Protein AF-A0A534Y1T4-F1 (afdb_monomer)

Nearest PDB structures (foldseek):
  6iml-assembly1_A  TM=3.539E-01  e=4.086E+00  African swine fever virus
  3rwx-assembly1_A  TM=1.696E-01  e=8.234E-01  Bacteroides fragilis NCTC 9343
  2k0l-assembly1_A  TM=2.032E-01  e=2.356E+00  Klebsiella pneumoniae

Secondary structure (DSSP, 8-state):
--GGGSTTSTTS----GGGTSPPTT-EEEEEEEEEEEE---TTTB-EEEPTTS-EEESS-SEEEEEEEEEEEEE-TTSSEEEEEE-TTS-S-EEEEPPTTSEEEEEPPPEEESS-TTSS-EEEEEEEEEEEEESSS-----TTSPPPPEEEEEEEEEEEEEETTS---TTSSB-SSEEEEEEEEEE-

Foldseek 3Di:
DPPVVVVVPVPPDDQPCLFVDDPPQKAWLDKKWKWKAWDDDPPFFKWFQDPVRDIDGPADRGPDIWIKTWIWHADPVRAIKIWIGTRPQDHTWIFGQDQQQKTKTKHDWDFDAQDSFRATKIKIKIKIWGFDAPPDTWGQDPVNHGHNTFKIWIKMKIFIAGPVRDQDPPTSIGPGGIIMITIIIGD

Structure (mmCIF, N/CA/C/O backbone):
data_AF-A0A534Y1T4-F1
#
_entry.id   AF-A0A534Y1T4-F1
#
loop_
_atom_site.group_PDB
_atom_site.id
_atom_site.type_symbol
_atom_site.label_atom_id
_atom_site.label_alt_id
_atom_site.label_comp_id
_atom_site.label_asym_id
_atom_site.label_entity_id
_atom_site.label_seq_id
_atom_site.pdbx_PDB_ins_code
_atom_site.Cartn_x
_atom_site.Cartn_y
_atom_site.Cartn_z
_atom_site.occupancy
_atom_site.B_iso_or_equiv
_atom_site.auth_seq_id
_atom_site.auth_comp_id
_atom_site.auth_asym_id
_atom_site.auth_atom_id
_atom_site.pdbx_PDB_model_num
ATOM 1 N N . MET A 1 1 ? 35.464 34.151 21.382 1.00 45.59 1 MET A N 1
ATOM 2 C CA . MET A 1 1 ? 34.118 33.917 20.817 1.00 45.59 1 MET A CA 1
ATOM 3 C C . MET A 1 1 ? 34.102 32.603 20.027 1.00 45.59 1 MET A C 1
ATOM 5 O O . MET A 1 1 ? 34.402 32.653 18.844 1.00 45.59 1 MET A O 1
ATOM 9 N N . PRO A 1 2 ? 33.818 31.436 20.643 1.00 48.19 2 PRO A N 1
ATOM 10 C CA . PRO A 1 2 ? 33.578 30.211 19.865 1.00 48.19 2 PRO A CA 1
ATOM 11 C C . PRO A 1 2 ? 32.257 29.486 20.199 1.00 48.19 2 PRO A C 1
ATOM 13 O O . PRO A 1 2 ? 32.020 28.398 19.698 1.00 48.19 2 PRO A O 1
ATOM 16 N N . ILE A 1 3 ? 31.383 30.061 21.033 1.00 54.31 3 ILE A N 1
ATOM 17 C CA . ILE A 1 3 ? 30.180 29.361 21.534 1.00 54.31 3 ILE A CA 1
ATOM 18 C C . ILE A 1 3 ? 29.023 29.370 20.515 1.00 54.31 3 ILE A C 1
ATOM 20 O O . ILE A 1 3 ? 28.168 28.493 20.546 1.00 54.31 3 ILE A O 1
ATOM 24 N N . LEU A 1 4 ? 29.020 30.301 19.554 1.00 49.84 4 LEU A N 1
ATOM 25 C CA . LEU A 1 4 ? 27.919 30.439 18.590 1.00 49.84 4 LEU A CA 1
ATOM 26 C C . LEU A 1 4 ? 27.944 29.391 17.458 1.00 49.84 4 LEU A C 1
ATOM 28 O O . LEU A 1 4 ? 26.943 29.217 16.774 1.00 49.84 4 LEU A O 1
ATOM 32 N N . LEU A 1 5 ? 29.059 28.673 17.266 1.00 49.78 5 LEU A N 1
ATOM 33 C CA . LEU A 1 5 ? 29.213 27.707 16.168 1.00 49.78 5 LEU A CA 1
ATOM 34 C C . LEU A 1 5 ? 28.734 26.285 16.518 1.00 49.78 5 LEU A C 1
ATOM 36 O O . LEU A 1 5 ? 28.537 25.480 15.614 1.00 49.78 5 LEU A O 1
ATOM 40 N N . LEU A 1 6 ? 28.520 25.970 17.803 1.00 49.94 6 LEU A N 1
ATOM 41 C CA . LEU A 1 6 ? 28.051 24.641 18.229 1.00 49.94 6 LEU A CA 1
ATOM 42 C C . LEU A 1 6 ? 26.521 24.479 18.209 1.00 49.94 6 LEU A C 1
ATOM 44 O O . LEU A 1 6 ? 26.046 23.349 18.217 1.00 49.94 6 LEU A O 1
ATOM 48 N N . LEU A 1 7 ? 25.744 25.567 18.139 1.00 49.34 7 LEU A N 1
ATOM 49 C CA . LEU A 1 7 ? 24.274 25.485 18.092 1.00 49.34 7 LEU A CA 1
ATOM 50 C C . LEU A 1 7 ? 23.695 25.271 16.683 1.00 49.34 7 LEU A C 1
ATOM 52 O O . LEU A 1 7 ? 22.507 25.000 16.558 1.00 49.34 7 LEU A O 1
ATOM 56 N N . LEU A 1 8 ? 24.512 25.348 15.627 1.00 50.28 8 LEU A N 1
ATOM 57 C CA . LEU A 1 8 ? 24.063 25.150 14.239 1.00 50.28 8 LEU A CA 1
ATOM 58 C C . LEU A 1 8 ? 24.175 23.694 13.753 1.00 50.28 8 LEU A C 1
ATOM 60 O O . LEU A 1 8 ? 23.713 23.384 12.661 1.00 50.28 8 LEU A O 1
ATOM 64 N N . LEU A 1 9 ? 24.753 22.792 14.555 1.00 47.31 9 LEU A N 1
ATOM 65 C CA . LEU A 1 9 ? 24.988 21.389 14.178 1.00 47.31 9 LEU A CA 1
ATOM 66 C C . LEU A 1 9 ? 23.965 20.394 14.761 1.00 47.31 9 LEU A C 1
ATOM 68 O O . LEU A 1 9 ? 24.067 19.204 14.483 1.00 47.31 9 LEU A O 1
ATOM 72 N N . LEU A 1 10 ? 22.958 20.851 15.519 1.00 45.84 10 LEU A N 1
ATOM 73 C CA . LEU A 1 10 ? 21.881 19.988 16.044 1.00 45.84 10 LEU A CA 1
ATOM 74 C C . LEU A 1 10 ? 20.637 19.893 15.137 1.00 45.84 10 LEU A C 1
ATOM 76 O O . LEU A 1 10 ? 19.650 19.280 15.521 1.00 45.84 10 LEU A O 1
ATOM 80 N N . LEU A 1 11 ? 20.683 20.453 13.925 1.00 45.38 11 LEU A N 1
ATOM 81 C CA . LEU A 1 11 ? 19.647 20.268 12.894 1.00 45.38 11 LEU A CA 1
ATOM 82 C C . LEU A 1 11 ? 19.974 19.120 11.923 1.00 45.38 11 LEU A C 1
ATOM 84 O O . LEU A 1 11 ? 19.339 18.992 10.878 1.00 45.38 11 LEU A O 1
ATOM 88 N N . ALA A 1 12 ? 20.958 18.277 12.253 1.00 44.00 12 ALA A N 1
ATOM 89 C CA . ALA A 1 12 ? 21.173 17.023 11.548 1.00 44.00 12 ALA A CA 1
ATOM 90 C C . ALA A 1 12 ? 19.982 16.094 11.829 1.00 44.00 12 ALA A C 1
ATOM 92 O O . ALA A 1 12 ? 19.930 15.454 12.874 1.00 44.00 12 ALA A O 1
ATOM 93 N N . ALA A 1 13 ? 19.016 16.127 10.907 1.00 38.66 13 ALA A N 1
ATOM 94 C CA . ALA A 1 13 ? 17.956 15.159 10.653 1.00 38.66 13 ALA A CA 1
ATOM 95 C C . ALA A 1 13 ? 17.845 14.047 11.708 1.00 38.66 13 ALA A C 1
ATOM 97 O O . ALA A 1 13 ? 18.510 13.013 11.604 1.00 38.66 13 ALA A O 1
ATOM 98 N N . CYS A 1 14 ? 16.956 14.232 12.692 1.00 47.53 14 CYS A N 1
ATOM 99 C CA . CYS A 1 14 ? 16.345 13.059 13.306 1.00 47.53 14 CYS A CA 1
ATOM 100 C C . CYS A 1 14 ? 15.753 12.235 12.153 1.00 47.53 14 CYS A C 1
ATOM 102 O O . CYS A 1 14 ? 15.031 12.818 11.337 1.00 47.53 14 CYS A O 1
ATOM 104 N N . PRO A 1 15 ? 16.074 10.933 12.031 1.00 44.78 15 PRO A N 1
ATOM 105 C CA . PRO A 1 15 ? 15.372 10.080 11.086 1.00 44.78 15 PRO A CA 1
ATOM 106 C C . PRO A 1 15 ? 13.879 10.254 11.353 1.00 44.78 15 PRO A C 1
ATOM 108 O O . PRO A 1 15 ? 13.465 10.184 12.508 1.00 44.78 15 PRO A O 1
ATOM 111 N N . ASP A 1 16 ? 13.127 10.582 10.304 1.00 47.47 16 ASP A N 1
ATOM 112 C CA . ASP A 1 16 ? 11.711 10.944 10.339 1.00 47.47 16 ASP A CA 1
ATOM 113 C C . ASP A 1 16 ? 10.917 10.060 11.324 1.00 47.47 16 ASP A C 1
ATOM 115 O O . ASP A 1 16 ? 10.519 8.937 11.013 1.00 47.47 16 ASP A O 1
ATOM 119 N N . GLU A 1 17 ? 10.675 10.562 12.541 1.00 49.31 17 GLU A N 1
ATOM 120 C CA . GLU A 1 17 ? 9.757 9.934 13.504 1.00 49.31 17 GLU A CA 1
ATOM 121 C C . GLU A 1 17 ? 8.294 10.127 13.076 1.00 49.31 17 GLU A C 1
ATOM 123 O O . GLU A 1 17 ? 7.387 9.552 13.678 1.00 49.31 17 GLU A O 1
ATOM 128 N N . SER A 1 18 ? 8.061 10.898 12.006 1.00 52.16 18 SER A N 1
ATOM 129 C CA . SER A 1 18 ? 6.750 11.189 11.422 1.00 52.16 18 SER A CA 1
ATOM 130 C C . SER A 1 18 ? 5.961 9.933 11.041 1.00 52.16 18 SER A C 1
ATOM 132 O O . SER A 1 18 ? 4.736 9.981 11.011 1.00 52.16 18 SER A O 1
ATOM 134 N N . GLY A 1 19 ? 6.632 8.795 10.826 1.00 55.00 19 GLY A N 1
ATOM 135 C CA . GLY A 1 19 ? 5.990 7.502 10.579 1.00 55.00 19 GLY A CA 1
ATOM 136 C C . GLY A 1 19 ? 5.608 6.697 11.828 1.00 55.00 19 GLY A C 1
ATOM 137 O O . GLY A 1 19 ? 4.946 5.678 11.680 1.00 55.00 19 GLY A O 1
ATOM 138 N N . ARG A 1 20 ? 6.025 7.104 13.037 1.00 61.97 20 ARG A N 1
ATOM 139 C CA . ARG A 1 20 ? 5.818 6.338 14.286 1.00 61.97 20 ARG A CA 1
ATOM 140 C C . ARG A 1 20 ? 4.696 6.864 15.172 1.00 61.97 20 ARG A C 1
ATOM 142 O O . ARG A 1 20 ? 4.239 6.158 16.063 1.00 61.97 20 ARG A O 1
ATOM 149 N N . GLN A 1 21 ? 4.252 8.098 14.965 1.00 78.69 21 GLN A N 1
ATOM 150 C CA . GLN A 1 21 ? 3.241 8.720 15.815 1.00 78.69 21 GLN A CA 1
ATOM 151 C C . GLN A 1 21 ? 1.979 9.029 15.027 1.00 78.69 21 GLN A C 1
ATOM 153 O O . GLN A 1 21 ? 2.023 9.602 13.941 1.00 78.69 21 GLN A O 1
ATOM 158 N N . CYS A 1 22 ? 0.840 8.664 15.611 1.00 87.56 22 CYS A N 1
ATOM 159 C CA . CYS A 1 22 ? -0.452 8.956 15.024 1.00 87.56 22 CYS A CA 1
ATOM 160 C C . CYS A 1 22 ? -0.697 10.469 14.918 1.00 87.56 22 CYS A C 1
ATOM 162 O O . CYS A 1 22 ? -0.401 11.199 15.871 1.00 87.56 22 CYS A O 1
ATOM 164 N N . PRO A 1 23 ? -1.263 10.957 13.796 1.00 87.50 23 PRO A N 1
ATOM 165 C CA . PRO A 1 23 ? -1.612 12.363 13.644 1.00 87.50 23 PRO A CA 1
ATOM 166 C C . PRO A 1 23 ? -2.565 12.854 14.746 1.00 87.50 23 PRO A C 1
ATOM 168 O O . PRO A 1 23 ? -3.314 12.056 15.323 1.00 87.50 23 PRO A O 1
ATOM 171 N N . PRO A 1 24 ? -2.606 14.170 15.026 1.00 86.31 24 PRO A N 1
ATOM 172 C CA . PRO A 1 24 ? -3.532 14.729 16.006 1.00 86.31 24 PRO A CA 1
ATOM 173 C C . PRO A 1 24 ? -4.983 14.306 15.744 1.00 86.31 24 PRO A C 1
ATOM 175 O O . PRO A 1 24 ? -5.423 14.249 14.597 1.00 86.31 24 PRO A O 1
ATOM 178 N N . ASN A 1 25 ? -5.740 14.067 16.819 1.00 84.62 25 ASN A N 1
ATOM 179 C CA . ASN A 1 25 ? -7.139 13.609 16.784 1.00 84.62 25 ASN A CA 1
ATOM 180 C C . ASN A 1 25 ? -7.350 12.207 16.184 1.00 84.62 25 ASN A C 1
ATOM 182 O O . ASN A 1 25 ? -8.465 11.865 15.792 1.00 84.62 25 ASN A O 1
ATOM 186 N N . THR A 1 26 ? -6.300 11.387 16.135 1.00 89.12 26 THR A N 1
ATOM 187 C CA . THR A 1 26 ? -6.397 9.962 15.802 1.00 89.12 26 THR A CA 1
ATOM 188 C C . THR A 1 26 ? -5.861 9.110 16.953 1.00 89.12 26 THR A C 1
ATOM 190 O O . THR A 1 26 ? -5.106 9.589 17.799 1.00 89.12 26 THR A O 1
ATOM 193 N N . SER A 1 27 ? -6.289 7.853 17.013 1.00 89.19 27 SER A N 1
ATOM 194 C CA . SER A 1 27 ? -5.860 6.861 18.002 1.00 89.19 27 SER A CA 1
ATOM 195 C C . SER A 1 27 ? -5.043 5.765 17.331 1.00 89.19 27 SER A C 1
ATOM 197 O O . SER A 1 27 ? -5.358 5.363 16.212 1.00 89.19 27 SER A O 1
ATOM 199 N N . LEU A 1 28 ? -4.022 5.254 18.020 1.00 89.75 28 LEU A N 1
ATOM 200 C CA . LEU A 1 28 ? -3.211 4.138 17.533 1.00 89.75 28 LEU A CA 1
ATOM 201 C C . LEU A 1 28 ? -4.050 2.860 17.433 1.00 89.75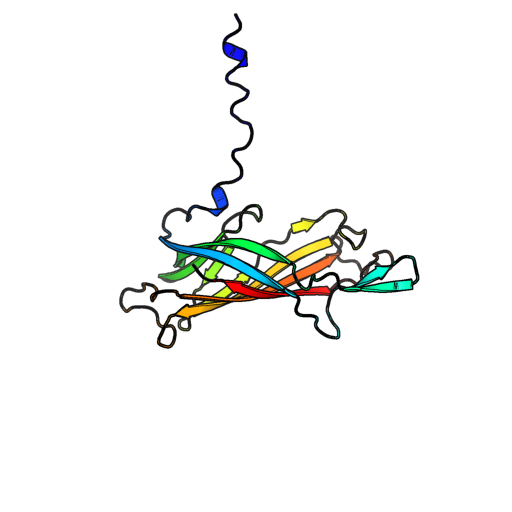 28 LEU A C 1
ATOM 203 O O . LEU A 1 28 ? -4.665 2.440 18.412 1.00 89.75 28 LEU A O 1
ATOM 207 N N . VAL A 1 29 ? -4.034 2.238 16.256 1.00 89.06 29 VAL A N 1
ATOM 208 C CA . VAL A 1 29 ? -4.562 0.885 16.033 1.00 89.06 29 VAL A CA 1
ATOM 209 C C . VAL A 1 29 ? -3.466 -0.141 16.297 1.00 89.06 29 VAL A C 1
ATOM 211 O O . VAL A 1 29 ? -3.707 -1.142 16.964 1.00 89.06 29 VAL A O 1
ATOM 214 N N . GLY A 1 30 ? -2.262 0.123 15.789 1.00 88.25 30 GLY A N 1
ATOM 215 C CA . GLY A 1 30 ? -1.077 -0.696 16.016 1.00 88.25 30 GLY A CA 1
ATOM 216 C C . GLY A 1 30 ? 0.098 -0.268 15.142 1.00 88.25 30 GLY A C 1
ATOM 217 O O . GL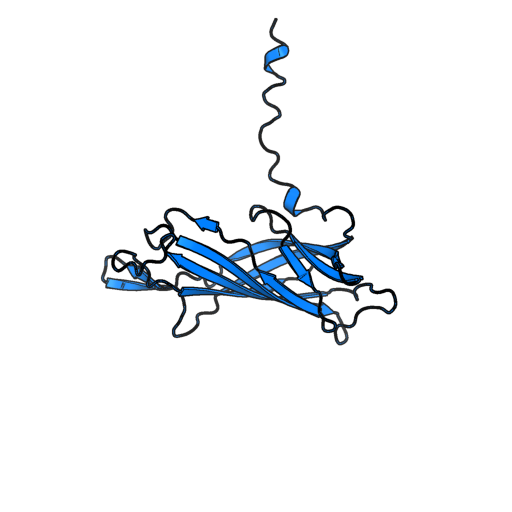Y A 1 30 ? -0.072 0.451 14.153 1.00 88.25 30 GLY A O 1
ATOM 218 N N . GLU A 1 31 ? 1.279 -0.732 15.525 1.00 89.94 31 GLU A N 1
ATOM 219 C CA . GLU A 1 31 ? 2.479 -0.714 14.692 1.00 89.94 31 GLU A CA 1
ATOM 220 C C . GLU A 1 31 ? 2.620 -2.100 14.061 1.00 89.94 31 GLU A C 1
ATOM 222 O O . GLU A 1 31 ? 2.413 -3.103 14.735 1.00 89.94 31 GLU A O 1
ATOM 227 N N . TYR A 1 32 ? 2.926 -2.166 12.769 1.00 89.88 32 TYR A N 1
ATOM 228 C CA . TYR A 1 32 ? 2.933 -3.410 12.010 1.00 89.88 32 TYR A CA 1
ATOM 229 C C . TYR A 1 32 ? 4.220 -3.547 11.217 1.00 89.88 32 TYR A C 1
ATOM 231 O O . TYR A 1 32 ? 4.678 -2.602 10.567 1.00 89.88 32 TYR A O 1
ATOM 239 N N . THR A 1 33 ? 4.746 -4.768 11.207 1.00 89.50 33 THR A N 1
ATOM 240 C CA . THR A 1 33 ? 5.753 -5.192 10.234 1.00 89.50 33 THR A CA 1
ATOM 241 C C . THR A 1 33 ? 5.036 -5.874 9.074 1.00 89.50 33 THR A C 1
ATOM 243 O O . THR A 1 33 ? 4.521 -6.982 9.217 1.00 89.50 33 THR A O 1
ATOM 246 N N . LEU A 1 34 ? 4.965 -5.188 7.936 1.00 89.44 34 LEU A N 1
ATOM 247 C CA . LEU A 1 34 ? 4.307 -5.667 6.725 1.00 89.44 34 LEU A CA 1
ATOM 248 C C . LEU A 1 34 ? 5.313 -6.442 5.875 1.00 89.44 34 LEU A C 1
ATOM 250 O O . LEU A 1 34 ? 6.240 -5.855 5.317 1.00 89.44 34 LEU A O 1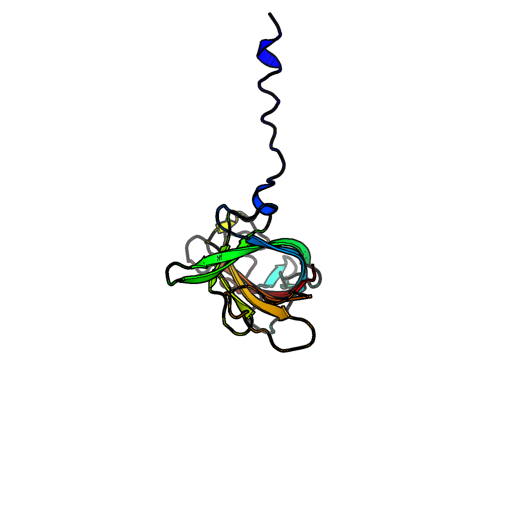
ATOM 254 N N . ASN A 1 35 ? 5.127 -7.755 5.780 1.00 90.75 35 ASN A N 1
ATOM 255 C CA . ASN A 1 35 ? 5.897 -8.613 4.884 1.00 90.75 35 ASN A CA 1
ATOM 256 C C . ASN A 1 35 ? 5.344 -8.480 3.469 1.00 90.75 35 ASN A C 1
ATOM 258 O O . ASN A 1 35 ? 4.123 -8.456 3.299 1.00 90.75 35 ASN A O 1
ATOM 262 N N . ARG A 1 36 ? 6.230 -8.416 2.473 1.00 91.31 36 ARG A N 1
ATOM 263 C CA . ARG A 1 36 ? 5.859 -8.237 1.069 1.00 91.31 36 ARG A CA 1
ATOM 264 C C . ARG A 1 36 ? 6.400 -9.378 0.226 1.00 91.31 36 ARG A C 1
ATOM 266 O O . ARG A 1 36 ? 7.612 -9.561 0.156 1.00 91.31 36 ARG A O 1
ATOM 273 N N . ALA A 1 37 ? 5.497 -10.097 -0.428 1.00 90.25 37 ALA A N 1
ATOM 274 C CA . ALA A 1 37 ? 5.839 -11.139 -1.386 1.00 90.25 37 ALA A CA 1
ATOM 275 C C . ALA A 1 37 ? 5.313 -10.753 -2.766 1.00 90.25 37 ALA A C 1
ATOM 277 O O . ALA A 1 37 ? 4.152 -10.349 -2.866 1.00 90.25 37 ALA A O 1
ATOM 278 N N . ALA A 1 38 ? 6.141 -10.848 -3.808 1.00 89.06 38 ALA A N 1
ATOM 279 C CA . ALA A 1 38 ? 5.685 -10.539 -5.161 1.00 89.06 38 ALA A CA 1
ATOM 280 C C . ALA A 1 38 ? 4.549 -11.471 -5.592 1.00 89.06 38 ALA A C 1
ATOM 282 O O . ALA A 1 38 ? 4.565 -12.680 -5.361 1.00 89.06 38 ALA A O 1
ATOM 283 N N . ASN A 1 39 ? 3.569 -10.879 -6.261 1.00 87.44 39 ASN A N 1
ATOM 284 C CA . ASN A 1 39 ? 2.561 -11.588 -7.021 1.00 87.44 39 ASN A CA 1
ATOM 285 C C . ASN A 1 39 ? 2.898 -11.402 -8.497 1.00 87.44 39 ASN A C 1
ATOM 287 O O . ASN A 1 39 ? 2.536 -10.394 -9.103 1.00 87.44 39 ASN A O 1
ATOM 291 N N . HIS A 1 40 ? 3.589 -12.382 -9.067 1.00 85.06 40 HIS A N 1
ATOM 292 C CA . HIS A 1 40 ? 3.870 -12.409 -10.495 1.00 85.06 40 HIS A CA 1
ATOM 293 C C . HIS A 1 40 ? 2.576 -12.698 -11.260 1.00 85.06 40 HIS A C 1
ATOM 295 O O . HIS A 1 40 ? 2.123 -13.846 -11.337 1.00 85.06 40 HIS A O 1
ATOM 301 N N . ASP A 1 41 ? 1.937 -11.652 -11.785 1.00 69.38 41 ASP A N 1
ATOM 302 C CA . ASP A 1 41 ? 0.813 -11.812 -12.696 1.00 69.38 41 ASP A CA 1
ATOM 303 C C . ASP A 1 41 ? 1.342 -12.136 -14.106 1.00 69.38 41 ASP A C 1
ATOM 305 O O . ASP A 1 41 ? 2.321 -11.582 -14.597 1.00 69.38 41 ASP A O 1
ATOM 309 N N . GLY A 1 42 ? 0.752 -13.131 -14.765 1.00 61.53 42 GLY A N 1
ATOM 310 C CA . GLY A 1 42 ? 1.288 -13.675 -16.016 1.00 61.53 42 GLY A CA 1
ATOM 311 C C . GLY A 1 42 ? 1.112 -12.784 -17.254 1.00 61.53 42 GLY A C 1
ATOM 312 O O . GLY A 1 42 ? 1.065 -13.339 -18.352 1.00 61.53 42 GLY A O 1
ATOM 313 N N . GLY A 1 43 ? 0.949 -11.458 -17.127 1.00 63.88 43 GLY A N 1
ATOM 314 C CA . GLY A 1 43 ? 0.722 -10.607 -18.303 1.00 63.88 43 GLY A CA 1
ATOM 315 C C . GLY A 1 43 ? 0.782 -9.082 -18.155 1.00 63.88 43 GLY A C 1
ATOM 316 O O . GLY A 1 43 ? 0.906 -8.430 -19.189 1.00 63.88 43 GLY A O 1
ATOM 317 N N . ASN A 1 44 ? 0.724 -8.510 -16.947 1.00 70.12 44 ASN A N 1
ATOM 318 C CA . ASN A 1 44 ? 0.730 -7.056 -16.707 1.00 70.12 44 ASN A CA 1
ATOM 319 C C . ASN A 1 44 ? 1.842 -6.587 -15.748 1.00 70.12 44 ASN A C 1
ATOM 321 O O . ASN A 1 44 ? 1.993 -5.382 -15.512 1.00 70.12 44 ASN A O 1
ATOM 325 N N . GLU A 1 45 ? 2.634 -7.517 -15.221 1.00 86.75 45 GLU A N 1
ATOM 326 C CA . GLU A 1 45 ? 3.786 -7.214 -14.392 1.00 86.75 45 GLU A CA 1
ATOM 327 C C . GLU A 1 45 ? 4.836 -6.392 -15.154 1.00 86.75 45 GLU A C 1
ATOM 329 O O . GLU A 1 45 ? 5.134 -6.632 -16.329 1.00 86.75 45 GLU A O 1
ATOM 334 N N . CYS A 1 46 ? 5.451 -5.431 -14.466 1.00 87.19 46 CYS A N 1
ATOM 335 C CA . CYS A 1 46 ? 6.611 -4.740 -15.001 1.00 87.19 46 CYS A CA 1
ATOM 336 C C . CYS A 1 46 ? 7.796 -5.688 -15.201 1.00 87.19 46 CYS A C 1
ATOM 338 O O . CYS A 1 46 ? 8.326 -6.287 -14.263 1.00 87.19 46 CYS A O 1
ATOM 340 N N . ILE A 1 47 ? 8.274 -5.737 -16.439 1.00 88.50 47 ILE A N 1
ATOM 341 C CA . ILE A 1 47 ? 9.405 -6.557 -16.855 1.00 88.50 47 ILE A CA 1
ATOM 342 C C . ILE A 1 47 ? 10.473 -5.645 -17.457 1.00 88.50 47 ILE A C 1
ATOM 344 O O . ILE A 1 47 ? 10.186 -4.847 -18.351 1.00 88.50 47 ILE A O 1
ATOM 348 N N . ALA A 1 48 ? 11.713 -5.790 -16.993 1.00 86.94 48 ALA A N 1
ATOM 349 C CA . ALA A 1 48 ? 12.879 -5.142 -17.577 1.00 86.94 48 ALA A CA 1
ATOM 350 C C . ALA A 1 48 ? 13.506 -6.011 -18.676 1.00 86.94 48 ALA A C 1
ATOM 352 O O . ALA A 1 48 ? 13.660 -7.223 -18.526 1.00 86.94 48 ALA A O 1
ATOM 353 N N . THR A 1 49 ? 13.918 -5.371 -19.764 1.00 85.12 49 THR A N 1
ATOM 354 C CA . THR A 1 49 ? 14.683 -5.954 -20.867 1.00 85.12 49 THR A CA 1
ATOM 355 C C . THR A 1 49 ? 16.167 -5.803 -20.569 1.00 85.12 49 THR A C 1
ATOM 357 O O . THR A 1 49 ? 16.663 -4.695 -20.371 1.00 85.12 49 THR A O 1
ATOM 360 N N . LEU A 1 50 ? 16.884 -6.919 -20.550 1.00 83.00 50 LEU A N 1
ATOM 361 C CA . LEU A 1 50 ? 18.313 -6.985 -20.272 1.00 83.00 50 LEU A CA 1
ATOM 362 C C . LEU A 1 50 ? 19.120 -6.793 -21.561 1.00 83.00 50 LEU A C 1
ATOM 364 O O . LEU A 1 50 ? 18.713 -7.263 -22.624 1.00 83.00 50 LEU A O 1
ATOM 368 N N . ASP A 1 51 ? 20.316 -6.212 -21.452 1.00 77.62 51 ASP A N 1
ATOM 369 C CA . ASP A 1 51 ? 21.212 -5.958 -22.596 1.00 77.62 51 ASP A CA 1
ATOM 370 C C . ASP A 1 51 ? 21.531 -7.218 -23.424 1.00 77.62 51 ASP A C 1
ATOM 372 O O . ASP A 1 51 ? 21.766 -7.142 -24.628 1.00 77.62 51 ASP A O 1
ATOM 376 N N . ALA A 1 52 ? 21.505 -8.400 -22.796 1.00 79.94 52 ALA A N 1
ATOM 377 C CA . ALA A 1 52 ? 21.745 -9.690 -23.447 1.00 79.94 52 ALA A CA 1
ATOM 378 C C . ALA A 1 52 ? 20.507 -10.288 -24.160 1.00 79.94 52 ALA A C 1
ATOM 380 O O . ALA A 1 52 ? 20.557 -11.435 -24.601 1.00 79.94 52 ALA A O 1
ATOM 381 N N . GLY A 1 53 ? 19.396 -9.547 -24.263 1.00 76.38 53 GLY A N 1
ATOM 382 C CA . GLY A 1 53 ? 18.158 -9.987 -24.923 1.00 76.38 53 GLY A CA 1
ATOM 383 C C . GLY A 1 53 ? 17.229 -10.843 -24.052 1.00 76.38 53 GLY A C 1
ATOM 384 O O . GLY A 1 53 ? 16.314 -11.474 -24.575 1.00 76.38 53 GLY A O 1
ATOM 385 N N . GLY A 1 54 ? 17.472 -10.884 -22.739 1.00 83.88 54 GLY A N 1
ATOM 386 C CA . GLY A 1 54 ? 16.602 -11.533 -21.755 1.00 83.88 54 GLY A CA 1
ATOM 387 C C . GLY A 1 54 ? 15.613 -10.560 -21.114 1.00 83.88 54 GLY A C 1
ATOM 388 O O . GLY A 1 54 ? 15.713 -9.349 -21.293 1.00 83.88 54 GLY A O 1
ATOM 389 N N . THR A 1 55 ? 14.687 -11.091 -20.325 1.00 86.75 55 THR A N 1
ATOM 390 C CA . THR A 1 55 ? 13.703 -10.309 -19.570 1.00 86.75 55 THR A CA 1
ATOM 391 C C . THR A 1 55 ? 13.700 -10.718 -18.104 1.00 86.75 55 THR A C 1
ATOM 393 O O . THR A 1 55 ? 13.855 -11.902 -17.810 1.00 86.75 55 THR A O 1
ATOM 396 N N . GLN A 1 56 ? 13.491 -9.766 -17.199 1.00 87.12 56 GLN A N 1
ATOM 397 C CA . GLN A 1 56 ? 13.459 -10.000 -15.756 1.00 87.12 56 GLN A CA 1
ATOM 398 C C . GLN A 1 56 ? 12.270 -9.258 -15.121 1.00 87.12 56 GLN A C 1
ATOM 400 O O . GLN A 1 56 ? 12.152 -8.048 -15.335 1.00 87.12 56 GLN A O 1
ATOM 405 N N . PRO A 1 57 ? 11.412 -9.940 -14.339 1.00 88.00 57 PRO A N 1
ATOM 406 C CA . PRO A 1 57 ? 10.416 -9.286 -13.496 1.00 88.00 57 PRO A CA 1
ATOM 407 C C . PRO A 1 57 ? 11.050 -8.262 -12.555 1.00 88.00 57 PRO A C 1
ATOM 409 O O . PRO A 1 57 ? 12.113 -8.517 -11.981 1.00 88.00 57 PRO A O 1
ATOM 412 N N . LEU A 1 58 ? 10.408 -7.103 -12.412 1.00 87.19 58 LEU A N 1
ATOM 413 C CA . LEU A 1 58 ? 10.857 -6.065 -11.487 1.00 87.19 58 LEU A CA 1
ATOM 414 C C . LEU A 1 58 ? 10.365 -6.287 -10.056 1.00 87.19 58 LEU A C 1
ATOM 416 O O . LEU A 1 58 ? 11.033 -5.822 -9.131 1.00 87.19 58 LEU A O 1
ATOM 420 N N . ALA A 1 59 ? 9.227 -6.962 -9.856 1.00 86.94 59 ALA A N 1
ATOM 421 C CA . ALA A 1 59 ? 8.782 -7.281 -8.507 1.00 86.94 59 ALA A CA 1
ATOM 422 C C . ALA A 1 59 ? 9.714 -8.348 -7.918 1.00 86.94 59 ALA A C 1
ATOM 424 O O . ALA A 1 59 ? 10.088 -9.311 -8.586 1.00 86.94 59 ALA A O 1
ATOM 425 N N . MET A 1 60 ? 10.131 -8.155 -6.669 1.00 83.62 60 MET A N 1
ATOM 426 C CA . MET A 1 60 ? 11.004 -9.102 -5.975 1.00 83.62 60 MET A CA 1
ATOM 427 C C . MET A 1 60 ? 10.165 -10.075 -5.147 1.00 83.62 60 MET A C 1
ATOM 429 O O . MET A 1 60 ? 9.376 -9.627 -4.315 1.00 83.62 60 MET A O 1
ATOM 433 N N . ASP A 1 61 ? 10.386 -11.383 -5.328 1.00 84.56 61 ASP A N 1
ATOM 434 C CA . ASP A 1 61 ? 9.739 -12.454 -4.548 1.00 84.56 61 ASP A CA 1
ATOM 435 C C . ASP A 1 61 ? 9.791 -12.190 -3.036 1.00 84.56 61 ASP A C 1
ATOM 437 O O . ASP A 1 61 ? 8.796 -12.369 -2.337 1.00 84.56 61 ASP A O 1
ATOM 441 N N . ASP A 1 62 ? 10.938 -11.712 -2.547 1.00 83.38 62 ASP A N 1
ATOM 442 C CA . ASP A 1 62 ? 11.116 -11.177 -1.199 1.00 83.38 62 ASP A CA 1
ATOM 443 C C . ASP A 1 62 ? 11.504 -9.698 -1.298 1.00 83.38 62 ASP A C 1
ATOM 445 O O . ASP A 1 62 ? 12.674 -9.336 -1.446 1.00 83.38 62 ASP A O 1
ATOM 449 N N . ALA A 1 63 ? 10.495 -8.829 -1.240 1.00 79.50 63 ALA A N 1
ATOM 450 C CA . ALA A 1 63 ? 10.680 -7.381 -1.256 1.00 79.50 63 ALA A CA 1
ATOM 451 C C . ALA A 1 63 ? 10.951 -6.812 0.152 1.00 79.50 63 ALA A C 1
ATOM 453 O O . ALA A 1 63 ? 10.881 -5.593 0.363 1.00 79.50 63 ALA A O 1
ATOM 454 N N . GLY A 1 64 ? 11.250 -7.673 1.129 1.00 83.50 64 GLY A N 1
ATOM 455 C CA . GLY A 1 64 ? 11.539 -7.306 2.505 1.00 83.50 64 GLY A CA 1
ATOM 456 C C . GLY A 1 64 ? 10.317 -6.835 3.293 1.00 83.50 64 GLY A C 1
ATOM 457 O O . GLY A 1 64 ? 9.159 -7.011 2.903 1.00 83.50 64 GLY A O 1
ATOM 458 N N . VAL A 1 65 ? 10.599 -6.209 4.434 1.00 84.38 65 VAL A N 1
ATOM 459 C CA . VAL A 1 65 ? 9.587 -5.756 5.392 1.00 84.38 65 VAL A CA 1
ATOM 460 C C . VAL A 1 65 ? 9.466 -4.238 5.419 1.00 84.38 65 VAL A C 1
ATOM 462 O O . VAL A 1 65 ? 10.463 -3.520 5.340 1.00 84.38 65 VAL A O 1
ATOM 465 N N . LEU A 1 66 ? 8.240 -3.747 5.587 1.00 84.62 66 LEU A N 1
ATOM 466 C CA . LEU A 1 66 ? 7.964 -2.339 5.853 1.00 84.62 66 LEU A CA 1
ATOM 467 C C . LEU A 1 66 ? 7.408 -2.165 7.262 1.00 84.62 66 LEU A C 1
ATOM 469 O O . LEU A 1 66 ? 6.412 -2.786 7.628 1.00 84.62 66 LEU A O 1
ATOM 473 N N . GLY A 1 67 ? 8.022 -1.271 8.034 1.00 87.44 67 GLY A N 1
ATOM 474 C CA . GLY A 1 67 ? 7.388 -0.745 9.237 1.00 87.44 67 GLY A CA 1
ATOM 475 C C . GLY A 1 67 ? 6.240 0.180 8.849 1.00 87.44 67 GLY A C 1
ATOM 476 O O . GLY A 1 67 ? 6.384 1.000 7.942 1.00 87.44 67 GLY A O 1
ATOM 477 N N . SER A 1 68 ? 5.108 0.057 9.527 1.00 89.50 68 SER A N 1
ATOM 478 C CA . SER A 1 68 ? 3.957 0.929 9.314 1.00 89.50 68 SER A CA 1
ATOM 479 C C . SER A 1 68 ? 3.187 1.154 10.603 1.00 89.50 68 SER A C 1
ATOM 481 O O . SER A 1 68 ? 3.193 0.306 11.494 1.00 89.50 68 SER A O 1
ATOM 483 N N . THR A 1 69 ? 2.487 2.277 10.672 1.00 91.00 69 THR A N 1
ATOM 484 C CA . THR A 1 69 ? 1.605 2.603 11.788 1.00 91.00 69 THR A CA 1
ATOM 485 C C . THR A 1 69 ? 0.208 2.847 11.251 1.00 91.00 69 THR A C 1
ATOM 487 O O . THR A 1 69 ? 0.011 3.675 10.359 1.00 91.00 69 THR A O 1
ATOM 490 N N . PHE A 1 70 ? -0.765 2.125 11.804 1.00 91.75 70 PHE A N 1
ATOM 491 C CA . PHE A 1 70 ? -2.176 2.365 11.535 1.00 91.75 70 PHE A CA 1
ATOM 492 C C . PHE A 1 70 ? -2.792 3.176 12.665 1.00 91.75 70 PHE A C 1
ATOM 494 O O . PHE A 1 70 ? -2.661 2.841 13.845 1.00 91.75 70 PHE A O 1
ATOM 501 N N . CYS A 1 71 ? -3.520 4.215 12.285 1.00 92.00 71 CYS A N 1
ATOM 502 C CA . CYS A 1 71 ? -4.254 5.089 13.185 1.00 92.00 71 CYS A CA 1
ATOM 503 C C . CYS A 1 71 ? -5.714 5.161 12.752 1.00 92.00 71 CYS A C 1
ATOM 505 O O . CYS A 1 71 ? -6.028 4.982 11.578 1.00 92.00 71 CYS A O 1
ATOM 507 N N . VAL A 1 72 ? -6.613 5.443 13.688 1.00 91.94 72 VAL A N 1
ATOM 508 C CA . VAL A 1 72 ? -8.040 5.619 13.413 1.00 91.94 72 VAL A CA 1
ATOM 509 C C . VAL A 1 72 ? -8.518 6.966 13.937 1.00 91.94 72 VAL A C 1
ATOM 511 O O . VAL A 1 72 ? -8.201 7.360 15.058 1.00 91.94 72 VAL A O 1
ATOM 514 N N . GLY A 1 73 ? -9.265 7.691 13.116 1.00 90.12 73 GLY A N 1
ATOM 515 C CA . GLY A 1 73 ? -9.929 8.941 13.473 1.00 90.12 73 GLY A CA 1
ATOM 516 C C . GLY A 1 73 ? -11.359 8.971 12.945 1.00 90.12 73 GLY A C 1
ATOM 517 O O . GLY A 1 73 ? -11.885 7.952 12.501 1.00 90.12 73 GLY A O 1
ATOM 518 N N . ALA A 1 74 ? -11.980 10.147 12.976 1.00 87.75 74 ALA A N 1
ATOM 519 C CA . ALA A 1 74 ? -13.288 10.370 12.368 1.00 87.75 74 ALA A CA 1
ATOM 520 C C . ALA A 1 74 ? -13.139 10.906 10.933 1.00 87.75 74 ALA A C 1
ATOM 522 O O . ALA A 1 74 ? -12.391 11.858 10.695 1.00 87.75 74 ALA A O 1
ATOM 523 N N . ALA A 1 75 ? -13.867 10.306 9.996 1.00 84.00 75 ALA A N 1
ATOM 524 C CA . ALA A 1 75 ? -14.104 10.820 8.655 1.00 84.00 75 ALA A CA 1
ATOM 525 C C . ALA A 1 75 ? -15.039 12.043 8.696 1.00 84.00 75 ALA A C 1
ATOM 527 O O . ALA A 1 75 ? -15.691 12.333 9.703 1.00 84.00 75 ALA A O 1
ATOM 528 N N . ALA A 1 76 ? -15.116 12.775 7.581 1.00 80.38 76 ALA A N 1
ATOM 529 C CA . ALA A 1 76 ? -15.937 13.986 7.474 1.00 80.38 76 ALA A CA 1
ATOM 530 C C . ALA A 1 76 ? -17.448 13.715 7.603 1.00 80.38 76 ALA A C 1
ATOM 532 O O . ALA A 1 76 ? -18.200 14.605 7.997 1.00 80.38 76 ALA A O 1
ATOM 533 N N . ASP A 1 77 ? -17.886 12.498 7.288 1.00 78.94 77 ASP A N 1
ATOM 534 C CA . ASP A 1 77 ? -19.266 12.026 7.421 1.00 78.94 77 ASP A CA 1
ATOM 535 C C . ASP A 1 77 ? -19.575 11.425 8.809 1.00 78.94 77 ASP A C 1
ATOM 537 O O . ASP A 1 77 ? -20.708 11.023 9.073 1.00 78.94 77 ASP A O 1
ATOM 541 N N . GLY A 1 78 ? -18.586 11.395 9.710 1.00 78.38 78 GLY A N 1
ATOM 542 C CA . GLY A 1 78 ? -18.695 10.831 11.053 1.00 78.38 78 GLY A CA 1
ATOM 543 C C . GLY A 1 78 ? -18.373 9.336 11.156 1.00 78.38 78 GLY A C 1
ATOM 544 O O . GLY A 1 78 ? -18.411 8.806 12.267 1.00 78.38 78 GLY A O 1
ATOM 545 N N . GLY A 1 79 ? -18.042 8.656 10.052 1.00 84.25 79 GLY A N 1
ATOM 546 C CA . GLY A 1 79 ? -17.565 7.269 10.059 1.00 84.25 79 GLY A CA 1
ATOM 547 C C . GLY A 1 79 ? -16.112 7.127 10.542 1.00 84.25 79 GLY A C 1
ATOM 548 O O . GLY A 1 79 ? -15.403 8.125 10.685 1.00 84.25 79 GLY A O 1
ATOM 549 N N . PRO A 1 80 ? -15.626 5.905 10.820 1.00 89.75 80 PRO A N 1
ATOM 550 C CA . PRO A 1 80 ? -14.215 5.683 11.119 1.00 89.75 80 PRO A CA 1
ATOM 551 C C . PRO A 1 80 ? -13.348 5.860 9.864 1.00 89.75 80 PRO A C 1
ATOM 553 O O . PRO A 1 80 ? -13.611 5.268 8.820 1.00 89.75 80 PRO A O 1
ATOM 556 N N . GLN A 1 81 ? -12.270 6.630 9.991 1.00 92.62 81 GLN A N 1
ATOM 557 C CA . GLN A 1 81 ? -11.240 6.786 8.965 1.00 92.62 81 GLN A CA 1
ATOM 558 C C . GLN A 1 81 ? -9.943 6.142 9.443 1.00 92.62 81 GLN A C 1
ATOM 560 O O . GLN A 1 81 ? -9.393 6.546 10.471 1.00 92.62 81 GLN A O 1
ATOM 565 N N . LEU A 1 82 ? -9.430 5.178 8.685 1.00 94.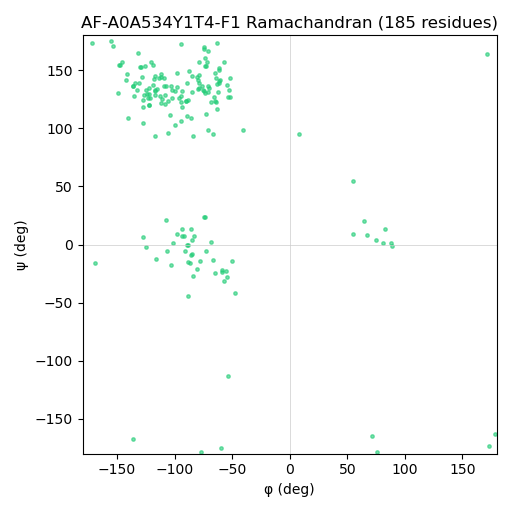06 82 LEU A N 1
ATOM 566 C CA . LEU A 1 82 ? -8.086 4.656 8.873 1.00 94.06 82 LEU A CA 1
ATOM 567 C C . LEU A 1 82 ? -7.054 5.574 8.231 1.00 94.06 82 LEU A C 1
ATOM 569 O O . LEU A 1 82 ? -7.262 6.156 7.165 1.00 94.06 82 LEU A O 1
ATOM 573 N N . GLN A 1 83 ? -5.909 5.664 8.892 1.00 93.31 83 GLN A N 1
ATOM 574 C CA . GLN A 1 83 ? -4.735 6.347 8.393 1.00 93.31 83 GLN A CA 1
ATOM 575 C C . GLN A 1 83 ? -3.535 5.414 8.447 1.00 93.31 83 GLN A C 1
ATOM 577 O O . GLN A 1 83 ? -3.261 4.823 9.490 1.00 93.31 83 GLN A O 1
ATOM 582 N N . LEU A 1 84 ? -2.830 5.301 7.327 1.00 91.75 84 LEU A N 1
ATOM 583 C CA . LEU A 1 84 ? -1.606 4.528 7.192 1.00 91.75 84 LEU A CA 1
ATOM 584 C C . LEU A 1 84 ? -0.416 5.482 7.114 1.00 91.75 84 LEU A C 1
ATOM 586 O O . LEU A 1 84 ? -0.350 6.340 6.230 1.00 91.75 84 LEU A O 1
ATOM 590 N N . LEU A 1 85 ? 0.535 5.300 8.024 1.00 89.94 85 LEU A N 1
ATOM 591 C CA . LEU A 1 85 ? 1.818 5.984 8.019 1.00 89.94 85 LEU A CA 1
ATOM 592 C C . LEU A 1 85 ? 2.917 4.975 7.701 1.00 89.94 85 LEU A C 1
ATOM 594 O O . LEU A 1 85 ? 3.045 3.952 8.372 1.00 89.94 85 LEU A O 1
ATOM 598 N N . VAL A 1 86 ? 3.715 5.276 6.678 1.00 84.69 86 VAL A N 1
ATOM 599 C CA . VAL A 1 86 ? 4.885 4.483 6.293 1.00 84.69 86 VAL A CA 1
ATOM 600 C C . VAL A 1 86 ? 6.105 5.408 6.339 1.00 84.69 86 VAL A C 1
ATOM 602 O O . VAL A 1 86 ? 6.114 6.426 5.640 1.00 84.69 86 VAL A O 1
ATOM 605 N N . PRO A 1 87 ? 7.130 5.107 7.158 1.00 79.19 87 PRO 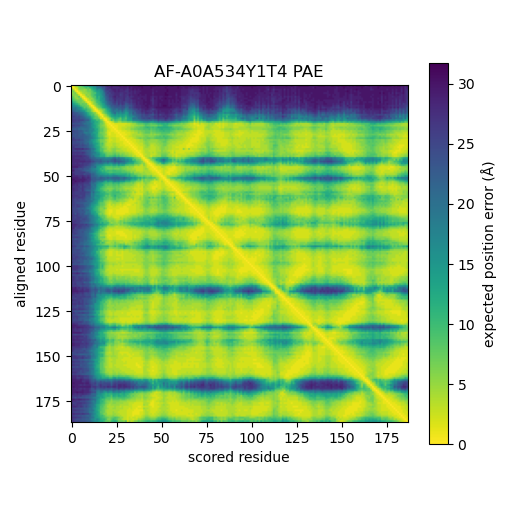A N 1
ATOM 606 C CA . PRO A 1 87 ? 8.325 5.937 7.254 1.00 79.19 87 PRO A CA 1
ATOM 607 C C . PRO A 1 87 ? 8.960 6.194 5.882 1.00 79.19 87 PRO A C 1
ATOM 609 O O . PRO A 1 87 ? 9.139 5.274 5.086 1.00 79.19 87 PRO A O 1
ATOM 612 N N . GLY A 1 88 ? 9.301 7.454 5.603 1.00 73.12 88 GLY A N 1
ATOM 613 C CA . GLY A 1 88 ? 9.952 7.855 4.351 1.00 73.12 88 GLY A CA 1
ATOM 614 C C . GLY A 1 88 ? 9.049 7.888 3.109 1.00 73.12 88 GLY A C 1
ATOM 615 O O . GLY A 1 88 ? 9.548 8.172 2.025 1.00 73.12 88 GLY A O 1
ATOM 616 N N . LYS A 1 89 ? 7.738 7.634 3.239 1.00 72.56 89 LYS A N 1
ATOM 617 C CA . LYS A 1 89 ? 6.772 7.619 2.119 1.00 72.56 89 LYS A CA 1
ATOM 618 C C . LYS A 1 89 ? 5.818 8.824 2.099 1.00 72.56 89 LYS A C 1
ATOM 620 O O . LYS A 1 89 ? 4.771 8.770 1.458 1.00 72.56 89 LYS A O 1
ATOM 625 N N . GLY A 1 90 ? 6.192 9.918 2.763 1.00 68.00 90 GLY A N 1
ATOM 626 C CA . GLY A 1 90 ? 5.336 11.100 2.903 1.00 68.00 90 GLY A CA 1
ATOM 627 C C . GLY A 1 90 ? 4.216 10.886 3.926 1.00 68.00 90 GLY A C 1
ATOM 628 O O . GLY A 1 90 ? 4.179 9.861 4.597 1.00 68.00 90 GLY A O 1
ATOM 629 N N . GLY A 1 91 ? 3.354 11.891 4.105 1.00 77.19 91 GLY A N 1
ATOM 630 C CA . GLY A 1 91 ? 2.370 11.957 5.194 1.00 77.19 91 GLY A CA 1
ATOM 631 C C . GLY A 1 91 ? 1.336 10.818 5.246 1.00 77.19 91 GLY A C 1
ATOM 632 O O . GLY A 1 91 ? 1.364 9.859 4.482 1.00 77.19 91 GLY A O 1
ATOM 633 N N . ALA A 1 92 ? 0.385 10.935 6.174 1.00 85.50 92 ALA A N 1
ATOM 634 C CA . ALA A 1 92 ? -0.620 9.902 6.408 1.00 85.50 92 ALA A CA 1
ATOM 635 C C . ALA A 1 92 ? -1.555 9.700 5.200 1.00 85.50 92 ALA A C 1
ATOM 637 O O . ALA A 1 92 ? -2.257 10.627 4.786 1.00 85.50 92 ALA A O 1
ATOM 638 N N . ARG A 1 93 ? -1.615 8.465 4.691 1.00 89.69 93 ARG A N 1
ATOM 639 C CA . ARG A 1 93 ? -2.590 8.029 3.680 1.00 89.69 93 ARG A CA 1
ATOM 640 C C . ARG A 1 93 ? -3.910 7.745 4.372 1.00 89.69 93 ARG A C 1
ATOM 642 O O . ARG A 1 93 ? -3.898 7.201 5.470 1.00 89.69 93 ARG A O 1
ATOM 649 N N . LYS A 1 94 ? -5.038 8.093 3.761 1.00 91.94 94 LYS A N 1
ATOM 650 C CA . LYS A 1 94 ? -6.363 7.989 4.392 1.00 91.94 94 LYS A CA 1
ATOM 651 C C . LYS A 1 94 ? -7.257 7.027 3.624 1.00 91.94 94 LYS A C 1
ATOM 653 O O . LYS A 1 94 ? -7.229 7.026 2.400 1.00 91.94 94 LYS A O 1
ATOM 658 N N . SER A 1 95 ? -8.052 6.262 4.358 1.00 93.94 95 SER A N 1
ATOM 659 C CA . SER A 1 95 ? -9.105 5.395 3.837 1.00 93.94 95 SER A CA 1
ATOM 660 C C . SER A 1 95 ? -10.283 5.450 4.788 1.00 93.94 95 SER A C 1
ATOM 662 O O . SER A 1 95 ? -10.092 5.409 6.005 1.00 93.94 95 SER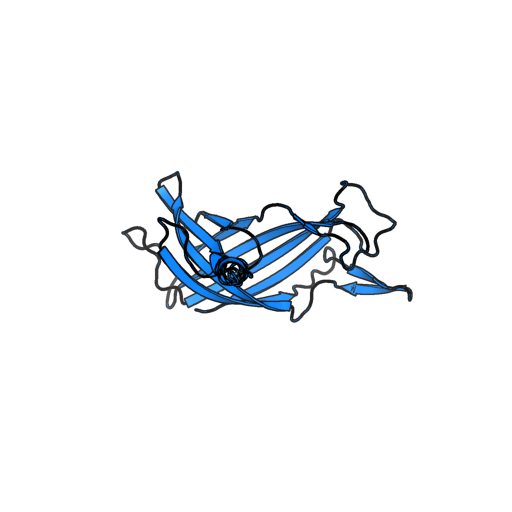 A O 1
ATOM 664 N N . ASP A 1 96 ? -11.499 5.455 4.263 1.00 91.94 96 ASP A N 1
ATOM 665 C CA . ASP A 1 96 ? -12.649 5.095 5.086 1.00 91.94 96 ASP A CA 1
ATOM 666 C C . ASP A 1 96 ? -12.503 3.627 5.508 1.00 91.94 96 ASP A C 1
ATOM 668 O O . ASP A 1 96 ? -11.969 2.807 4.754 1.00 91.94 96 ASP A O 1
ATOM 672 N N . LEU A 1 97 ? -12.907 3.299 6.734 1.00 92.00 97 LEU A N 1
ATOM 673 C CA . LEU A 1 97 ? -12.909 1.922 7.211 1.00 92.00 97 LEU A CA 1
ATOM 674 C C . LEU A 1 97 ? -14.274 1.295 6.965 1.00 92.00 97 LEU A C 1
ATOM 676 O O . LEU A 1 97 ? -15.286 1.723 7.526 1.00 92.00 97 LEU A O 1
ATOM 680 N N . LEU A 1 98 ? -14.282 0.245 6.153 1.00 90.56 98 LEU A N 1
ATOM 681 C CA . LEU A 1 98 ? -15.489 -0.493 5.833 1.00 90.56 98 LEU A CA 1
ATOM 682 C C . LEU A 1 98 ? -15.951 -1.346 7.032 1.00 90.56 98 LEU A C 1
ATOM 684 O O . LEU A 1 98 ? -15.135 -1.760 7.862 1.00 90.56 98 LEU A O 1
ATOM 688 N N . PRO A 1 99 ? -17.260 -1.651 7.142 1.00 87.75 99 PRO A N 1
ATOM 689 C CA . PRO A 1 99 ? -17.805 -2.409 8.273 1.00 87.75 99 PRO A CA 1
ATOM 690 C C . PRO A 1 99 ? -17.213 -3.812 8.470 1.00 87.75 99 PRO A C 1
ATOM 692 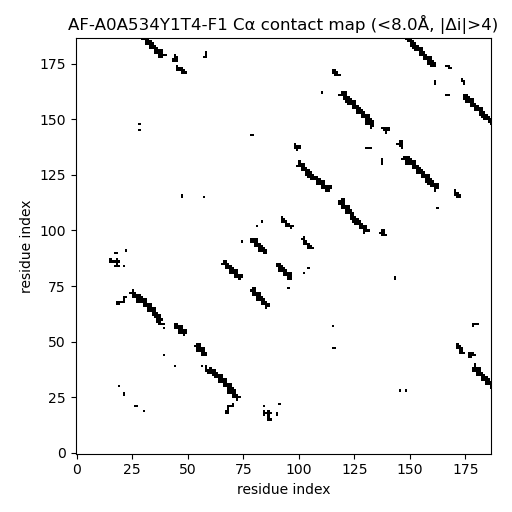O O . PRO A 1 99 ? -17.301 -4.350 9.571 1.00 87.75 99 PRO A O 1
ATOM 695 N N . ASP A 1 100 ? -16.635 -4.397 7.421 1.00 89.06 100 ASP A N 1
ATOM 696 C CA . ASP A 1 100 ? -15.978 -5.708 7.399 1.00 89.06 100 ASP A CA 1
ATOM 697 C C . ASP A 1 100 ? -14.459 -5.634 7.638 1.00 89.06 100 ASP A C 1
ATOM 699 O O . ASP A 1 100 ? -13.760 -6.638 7.513 1.00 89.06 100 ASP A O 1
ATOM 703 N N . GLY A 1 101 ? -13.940 -4.455 7.989 1.00 91.44 101 GLY A N 1
ATOM 704 C CA . GLY A 1 101 ? -12.516 -4.226 8.221 1.00 91.44 101 GLY A CA 1
ATOM 705 C C . GLY A 1 101 ? -11.745 -3.852 6.962 1.00 91.44 101 GLY A C 1
ATOM 706 O O . GLY A 1 101 ? -10.531 -3.661 7.047 1.00 91.44 101 GLY A O 1
ATOM 707 N N . GLY A 1 102 ? -12.430 -3.753 5.820 1.00 94.56 102 GLY A N 1
ATOM 708 C CA . GLY A 1 102 ? -11.844 -3.368 4.548 1.00 94.56 102 GLY A CA 1
ATOM 709 C C . GLY A 1 102 ? -11.323 -1.930 4.536 1.00 94.56 102 GLY A C 1
ATOM 710 O O . GLY A 1 102 ? -11.882 -1.039 5.180 1.00 94.56 102 GLY A O 1
ATOM 711 N N . PHE A 1 103 ? -10.258 -1.704 3.776 1.00 95.06 103 PHE A N 1
ATOM 712 C CA . PHE A 1 103 ? -9.686 -0.388 3.511 1.00 95.06 103 PHE A CA 1
ATOM 713 C C . PHE A 1 103 ? -9.121 -0.311 2.088 1.00 95.06 103 PHE A C 1
ATOM 715 O O . PHE A 1 103 ? -8.746 -1.328 1.503 1.00 95.06 103 PHE A O 1
ATOM 722 N N . HIS A 1 104 ? -9.015 0.912 1.574 1.00 95.69 104 HIS A N 1
ATOM 723 C CA . HIS A 1 104 ? -8.431 1.253 0.283 1.00 95.69 104 HIS A CA 1
ATOM 724 C C . HIS A 1 104 ? -7.627 2.551 0.410 1.00 95.69 104 HIS A C 1
ATOM 726 O O . HIS A 1 104 ? -8.191 3.637 0.567 1.00 95.69 104 HIS A O 1
ATOM 732 N N . PHE A 1 105 ? -6.301 2.452 0.341 1.00 93.69 105 PHE A N 1
ATOM 733 C CA . PHE A 1 105 ? -5.422 3.618 0.295 1.00 93.69 105 PHE A CA 1
ATOM 734 C C . PHE A 1 105 ? -4.915 3.849 -1.123 1.00 93.69 105 PHE A C 1
ATOM 736 O O . PHE A 1 105 ? -4.432 2.924 -1.770 1.00 93.69 105 PHE A O 1
ATOM 743 N N . VAL A 1 106 ? -4.92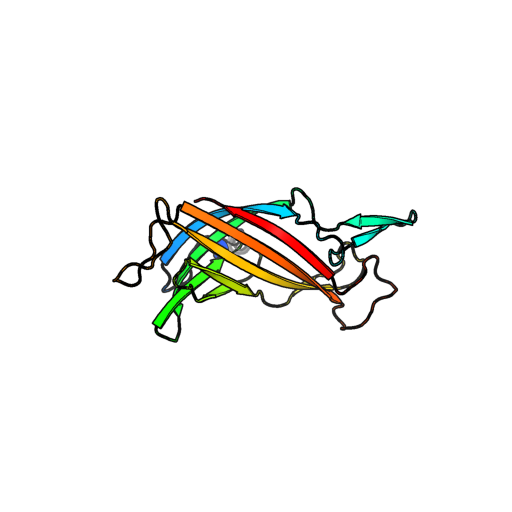4 5.110 -1.546 1.00 90.12 106 VAL A N 1
ATOM 744 C CA . VAL A 1 106 ? -4.242 5.574 -2.758 1.00 90.12 106 VAL A CA 1
ATOM 745 C C . VAL A 1 106 ? -3.183 6.580 -2.335 1.00 90.12 106 VAL A C 1
ATOM 747 O O . VAL A 1 106 ? -3.477 7.487 -1.551 1.00 90.12 106 VAL A O 1
ATOM 750 N N . SER A 1 107 ? -1.943 6.399 -2.786 1.00 84.69 107 SER A N 1
ATOM 751 C CA . SER A 1 107 ? -0.899 7.394 -2.552 1.00 84.69 107 SER A CA 1
ATOM 752 C C . SER A 1 107 ? -1.029 8.561 -3.525 1.00 84.69 107 SER A C 1
ATOM 754 O O . SER A 1 107 ? -1.529 8.415 -4.640 1.00 84.69 107 SER A O 1
ATOM 756 N N . ASP A 1 108 ? -0.486 9.710 -3.133 1.00 84.06 108 ASP A N 1
ATOM 757 C CA . ASP A 1 108 ? -0.168 10.740 -4.111 1.00 84.06 108 ASP A CA 1
ATOM 758 C C . ASP A 1 108 ? 0.860 10.206 -5.111 1.00 84.06 108 ASP A C 1
ATOM 760 O O . ASP A 1 108 ? 1.674 9.323 -4.814 1.00 84.06 108 ASP A O 1
ATOM 764 N N . THR A 1 109 ? 0.806 10.764 -6.309 1.00 83.81 109 THR A N 1
ATOM 765 C CA . THR A 1 109 ? 1.714 10.443 -7.396 1.00 83.81 109 THR A CA 1
ATOM 766 C C . THR A 1 109 ? 3.095 11.056 -7.157 1.00 83.81 109 THR A C 1
ATOM 768 O O . THR A 1 109 ? 3.210 12.251 -6.880 1.00 83.81 109 THR A O 1
ATOM 771 N N . VAL A 1 110 ? 4.153 10.261 -7.320 1.00 82.00 110 VAL A N 1
ATOM 772 C CA . VAL A 1 110 ? 5.549 10.693 -7.182 1.00 82.00 110 VAL A CA 1
ATOM 773 C C . VAL A 1 110 ? 6.305 10.411 -8.476 1.00 82.00 110 VAL A C 1
ATOM 775 O O . VAL A 1 110 ? 6.209 9.328 -9.045 1.00 82.00 110 VAL A O 1
ATOM 778 N N . THR A 1 111 ? 7.092 11.379 -8.947 1.00 77.94 111 THR A N 1
ATOM 779 C CA . THR A 1 111 ? 8.044 11.144 -10.040 1.00 77.94 111 THR A CA 1
ATOM 780 C C . THR A 1 111 ? 9.342 10.601 -9.454 1.00 77.94 111 THR A C 1
ATOM 782 O O . THR A 1 111 ? 10.081 11.326 -8.786 1.00 77.94 111 THR A O 1
ATOM 785 N N . ALA A 1 112 ? 9.619 9.322 -9.692 1.00 69.12 112 ALA A N 1
ATOM 786 C CA . ALA A 1 112 ? 10.887 8.704 -9.341 1.00 69.12 112 ALA A CA 1
ATOM 787 C C . ALA A 1 112 ? 11.874 8.874 -10.506 1.00 69.12 112 ALA A C 1
ATOM 789 O O . ALA A 1 112 ? 11.588 8.484 -11.640 1.00 69.12 112 ALA A O 1
ATOM 790 N N . GLN A 1 113 ? 13.044 9.455 -10.231 1.00 54.00 113 GLN A N 1
ATOM 791 C CA . GLN A 1 113 ? 14.098 9.595 -11.236 1.00 54.00 113 GLN A CA 1
ATOM 792 C C . GLN A 1 113 ? 14.858 8.279 -11.427 1.00 54.00 113 GLN A C 1
ATOM 794 O O . GLN A 1 113 ? 15.264 7.656 -10.445 1.00 54.00 113 GLN A O 1
ATOM 799 N N . GLY A 1 114 ? 15.098 7.896 -12.686 1.00 56.09 114 GLY A N 1
ATOM 800 C CA . GLY A 1 114 ? 16.095 6.881 -13.055 1.00 56.09 114 GLY A CA 1
ATOM 801 C C . GLY A 1 114 ? 15.958 5.510 -12.376 1.00 56.09 114 GLY A C 1
ATOM 802 O O . GLY A 1 114 ? 16.916 5.017 -11.780 1.00 56.09 114 GLY A O 1
ATOM 803 N N . THR A 1 115 ? 14.789 4.876 -12.470 1.00 58.06 115 THR A N 1
ATOM 804 C CA . THR A 1 115 ? 14.574 3.496 -11.991 1.00 58.06 115 THR A CA 1
ATOM 805 C C . THR A 1 115 ? 15.168 2.453 -12.956 1.00 58.06 115 THR A C 1
ATOM 807 O O . THR A 1 115 ? 15.744 2.799 -13.990 1.00 58.06 115 THR A O 1
ATOM 810 N N . ALA A 1 116 ? 15.010 1.155 -12.654 1.00 60.50 116 ALA A N 1
ATOM 811 C CA . ALA A 1 116 ? 15.439 0.020 -13.492 1.00 60.50 116 ALA A CA 1
ATOM 812 C C . ALA A 1 116 ? 14.980 0.093 -14.970 1.00 60.50 116 ALA A C 1
ATOM 814 O O . ALA A 1 116 ? 15.504 -0.621 -15.821 1.00 60.50 116 ALA A O 1
ATOM 815 N N . CYS A 1 117 ? 14.034 0.982 -15.283 1.00 77.56 117 CYS A N 1
ATOM 816 C CA . CYS A 1 117 ? 13.517 1.228 -16.621 1.00 77.56 117 CYS A CA 1
ATOM 817 C C . CYS A 1 117 ? 14.282 2.293 -17.430 1.00 77.56 117 CYS A C 1
ATOM 819 O O . CYS A 1 117 ? 13.877 2.544 -18.562 1.00 77.56 117 CYS A O 1
ATOM 821 N N . VAL A 1 118 ? 15.342 2.908 -16.872 1.00 80.12 118 VAL A N 1
ATOM 822 C CA . VAL A 1 118 ? 16.195 4.005 -17.417 1.00 80.12 118 VAL A CA 1
ATOM 823 C C . VAL A 1 118 ? 15.474 5.279 -17.860 1.00 80.12 118 VAL A C 1
ATOM 825 O O . VAL A 1 118 ? 16.076 6.172 -18.453 1.00 80.12 118 VAL A O 1
ATOM 828 N N . CYS A 1 119 ? 14.193 5.371 -17.546 1.00 82.75 119 CYS A N 1
ATOM 829 C CA . CYS A 1 119 ? 13.343 6.509 -17.827 1.00 82.75 119 CYS A CA 1
ATOM 830 C C . CYS A 1 119 ? 12.825 7.074 -16.511 1.00 82.75 119 CYS A C 1
ATOM 832 O O . CYS A 1 119 ? 12.696 6.344 -15.523 1.00 82.75 119 CYS A O 1
ATOM 834 N N . ASP A 1 120 ? 12.491 8.359 -16.516 1.00 84.38 120 ASP A N 1
ATOM 835 C CA . ASP A 1 120 ? 11.743 8.945 -15.414 1.00 84.38 120 ASP A CA 1
ATOM 836 C C . ASP A 1 120 ? 10.326 8.368 -15.428 1.00 84.38 120 ASP A C 1
ATOM 838 O O . ASP A 1 120 ? 9.603 8.434 -16.432 1.00 84.38 120 ASP A O 1
ATOM 842 N N . VAL A 1 121 ? 9.958 7.752 -14.307 1.00 85.12 121 VAL A N 1
ATOM 843 C CA . VAL A 1 121 ? 8.660 7.110 -14.133 1.00 85.12 121 VAL A CA 1
ATOM 844 C C . VAL A 1 121 ? 7.859 7.847 -13.084 1.00 85.12 121 VAL A C 1
ATOM 846 O O . VAL A 1 121 ? 8.374 8.338 -12.078 1.00 85.12 121 VAL A O 1
ATOM 849 N N . THR A 1 122 ? 6.569 7.904 -13.339 1.00 87.69 122 THR A N 1
ATOM 850 C CA . THR A 1 122 ? 5.582 8.334 -12.379 1.00 87.69 122 THR A CA 1
ATOM 851 C C . THR A 1 122 ? 4.985 7.100 -11.720 1.00 87.69 122 THR A C 1
ATOM 853 O O . THR A 1 122 ? 4.513 6.199 -12.415 1.00 87.69 122 THR A O 1
ATOM 856 N N . ASP A 1 123 ? 5.025 7.090 -10.392 1.00 86.81 123 ASP A N 1
ATOM 857 C CA . ASP A 1 123 ? 4.569 6.007 -9.530 1.00 86.81 123 ASP A CA 1
ATOM 858 C C . ASP A 1 123 ? 3.433 6.498 -8.624 1.00 86.81 123 ASP A C 1
ATOM 860 O O . ASP A 1 123 ? 3.483 7.604 -8.073 1.00 86.81 123 ASP A O 1
ATOM 864 N N . TYR A 1 124 ? 2.402 5.677 -8.482 1.00 87.31 124 TYR A N 1
ATOM 865 C CA . TYR A 1 124 ? 1.421 5.790 -7.415 1.00 87.31 124 TYR A CA 1
ATOM 866 C C . TYR A 1 124 ? 1.036 4.391 -6.938 1.00 87.31 124 TYR A C 1
ATOM 868 O O . TYR A 1 124 ? 0.960 3.442 -7.714 1.00 87.31 124 TYR A O 1
ATOM 876 N N . GLU A 1 125 ? 0.742 4.279 -5.651 1.00 88.81 125 GLU A N 1
ATOM 877 C CA . GLU A 1 125 ? 0.478 3.008 -4.995 1.00 88.81 125 GLU A CA 1
ATOM 878 C C . GLU A 1 125 ? -1.016 2.883 -4.671 1.00 88.81 125 GLU A C 1
ATOM 880 O O . GLU A 1 125 ? -1.625 3.817 -4.137 1.00 88.81 125 GLU A O 1
ATOM 885 N N . THR A 1 126 ? -1.602 1.713 -4.926 1.00 92.56 126 THR A N 1
ATOM 886 C CA . THR A 1 126 ? -2.888 1.300 -4.345 1.00 92.56 126 THR A CA 1
ATOM 887 C C . THR A 1 126 ? -2.649 0.209 -3.314 1.00 92.56 126 THR A C 1
ATOM 889 O O . THR A 1 126 ? -1.975 -0.779 -3.606 1.00 92.56 126 THR A O 1
ATOM 892 N N . PHE A 1 127 ? -3.193 0.375 -2.113 1.00 93.88 127 PHE A N 1
ATOM 893 C CA . PHE A 1 127 ? -3.059 -0.586 -1.025 1.00 93.88 127 PHE A CA 1
ATOM 894 C C . PHE A 1 127 ? -4.432 -0.951 -0.462 1.00 93.88 127 PHE A C 1
ATOM 896 O O . PHE A 1 127 ? -5.057 -0.173 0.263 1.00 93.88 127 PHE A O 1
ATOM 903 N N . ASP A 1 128 ? -4.874 -2.152 -0.818 1.00 95.62 128 ASP A N 1
ATOM 904 C CA . ASP A 1 128 ? -6.213 -2.681 -0.579 1.00 95.62 128 ASP A CA 1
ATOM 905 C C . ASP A 1 128 ? -6.152 -3.875 0.356 1.00 95.62 128 ASP A C 1
ATOM 907 O O . ASP A 1 128 ? -5.353 -4.788 0.150 1.00 95.62 128 ASP A O 1
ATOM 911 N N . GLY A 1 129 ? -7.011 -3.927 1.365 1.00 95.38 129 GLY A N 1
ATOM 912 C CA . GLY A 1 129 ? -6.996 -5.068 2.265 1.00 95.38 129 GLY A CA 1
ATOM 913 C C . GLY A 1 129 ? -7.997 -4.998 3.390 1.00 95.38 129 GLY A C 1
ATOM 914 O O . GLY A 1 129 ? -8.950 -4.228 3.349 1.00 95.38 129 GLY A O 1
ATOM 915 N N . TYR A 1 130 ? -7.753 -5.836 4.393 1.00 94.56 130 TYR A N 1
ATOM 916 C CA . TYR A 1 130 ? -8.617 -6.015 5.547 1.00 94.56 130 TYR A CA 1
ATOM 917 C C . TYR A 1 130 ? -7.805 -6.035 6.839 1.00 94.56 130 TYR A C 1
ATOM 919 O O . TYR A 1 130 ? -6.755 -6.684 6.936 1.00 94.56 130 TYR A O 1
ATOM 927 N N . LEU A 1 131 ? -8.334 -5.369 7.864 1.00 93.62 131 LEU A N 1
ATOM 928 C CA . LEU A 1 131 ? -7.939 -5.610 9.245 1.00 93.62 131 LEU A CA 1
ATOM 929 C C . LEU A 1 131 ? -8.524 -6.946 9.715 1.00 93.62 131 LEU A C 1
ATOM 931 O O . LEU A 1 131 ? -9.721 -7.199 9.591 1.00 93.62 131 LEU A O 1
ATOM 935 N N . LEU A 1 132 ? -7.689 -7.793 10.308 1.00 92.12 132 LEU A N 1
ATOM 936 C CA . LEU A 1 132 ? -8.103 -9.089 10.832 1.00 92.12 132 LEU A CA 1
ATOM 937 C C . LEU A 1 132 ? -8.431 -8.969 12.317 1.00 92.12 132 LEU A C 1
ATOM 939 O O . LEU A 1 132 ? -7.575 -8.601 13.124 1.00 92.12 132 LEU A O 1
ATOM 943 N N . SER A 1 133 ? -9.649 -9.335 12.703 1.00 90.50 133 SER A N 1
ATOM 944 C CA . SER A 1 133 ? -10.031 -9.543 14.102 1.00 90.50 133 SER A CA 1
ATOM 945 C C . SER A 1 133 ? -9.980 -11.027 14.448 1.00 90.50 133 SER A C 1
ATOM 947 O O . SER A 1 133 ? -10.283 -11.841 13.589 1.00 90.50 133 SER A O 1
ATOM 949 N N . GLY A 1 134 ? -9.643 -11.364 15.698 1.00 81.56 134 GLY A N 1
ATOM 950 C CA . GLY A 1 134 ? -9.402 -12.738 16.167 1.00 81.56 134 GLY A CA 1
ATOM 951 C C . GLY A 1 134 ? -10.516 -13.771 15.905 1.00 81.56 134 GLY A C 1
ATOM 952 O O . GLY A 1 134 ? -10.739 -14.214 14.788 1.00 81.56 134 GLY A O 1
ATOM 953 N N . SER A 1 135 ? -11.177 -14.282 16.948 1.00 70.31 135 SER A N 1
ATOM 954 C CA . SER A 1 135 ? -12.019 -15.495 16.860 1.00 70.31 135 SER A CA 1
ATOM 955 C C . SER A 1 135 ? -13.378 -15.321 16.150 1.00 70.31 135 SER A C 1
ATOM 957 O O . SER A 1 135 ? -14.313 -16.069 16.434 1.00 70.31 135 SER A O 1
ATOM 959 N N . GLY A 1 136 ? -13.530 -14.329 15.273 1.00 78.69 136 GLY A N 1
ATOM 960 C CA . GLY A 1 136 ? -14.792 -14.007 14.612 1.00 78.69 136 GLY A CA 1
ATOM 961 C C . GLY A 1 136 ? -14.647 -12.962 13.501 1.00 78.69 136 GLY A C 1
ATOM 962 O O . GLY A 1 136 ? -13.564 -12.398 13.331 1.00 78.69 136 GLY A O 1
ATOM 963 N N . PRO A 1 137 ? -15.730 -12.708 12.741 1.00 83.19 137 PRO A N 1
ATOM 964 C CA . PRO A 1 137 ? -15.728 -11.710 11.680 1.00 83.19 137 PRO A CA 1
ATOM 965 C C . PRO A 1 137 ? -15.449 -10.320 12.248 1.00 83.19 137 PRO A C 1
ATOM 967 O O . PRO A 1 137 ? -15.820 -10.014 13.387 1.00 83.19 137 PRO A O 1
ATOM 970 N N . PHE A 1 138 ? -14.832 -9.475 11.430 1.00 90.88 138 PHE A N 1
ATOM 971 C CA . PHE A 1 138 ? -14.619 -8.087 11.793 1.00 90.88 138 PHE A CA 1
ATOM 972 C C . PHE A 1 138 ? -15.965 -7.387 11.977 1.00 90.88 138 PHE A C 1
ATOM 974 O O . PHE A 1 138 ? -16.863 -7.497 11.142 1.00 90.88 138 PHE A O 1
ATOM 981 N N . ALA A 1 139 ? -16.099 -6.674 13.091 1.00 87.50 139 ALA A N 1
ATOM 982 C CA . ALA A 1 139 ? -17.246 -5.832 13.370 1.00 87.50 139 ALA A CA 1
ATOM 983 C C . ALA A 1 139 ? -16.808 -4.642 14.222 1.00 87.50 139 ALA A C 1
ATOM 985 O O . ALA A 1 139 ? -16.151 -4.810 15.256 1.00 87.50 139 ALA A O 1
ATOM 986 N N . LEU A 1 140 ? -17.205 -3.444 13.799 1.00 83.62 140 LEU A N 1
ATOM 987 C CA . LEU A 1 140 ? -17.068 -2.238 14.608 1.00 83.62 140 LEU A CA 1
ATOM 988 C C . LEU A 1 140 ? -17.860 -2.391 15.913 1.00 83.62 140 LEU A C 1
ATOM 990 O O . LEU A 1 140 ? -18.951 -2.968 15.946 1.00 83.62 140 LEU A O 1
ATOM 994 N N . ARG A 1 141 ? -17.303 -1.876 17.006 1.00 82.62 141 ARG A N 1
ATOM 995 C CA . ARG A 1 141 ? -17.964 -1.871 18.310 1.00 82.62 141 ARG A CA 1
ATOM 996 C C . ARG A 1 141 ? -19.120 -0.858 18.316 1.00 82.62 141 ARG A C 1
ATOM 998 O O . ARG A 1 141 ? -19.093 0.099 17.543 1.00 82.62 141 ARG A O 1
ATOM 1005 N N . PRO A 1 142 ? -20.124 -1.014 19.202 1.00 77.62 142 PRO A N 1
ATOM 1006 C CA . PRO A 1 142 ? -21.272 -0.101 19.269 1.00 77.62 142 PRO A CA 1
ATOM 1007 C C . PRO A 1 142 ? -20.918 1.367 19.547 1.00 77.62 142 PRO A C 1
ATOM 1009 O O . PRO A 1 142 ? -21.700 2.256 19.229 1.00 77.62 142 PRO A O 1
ATOM 1012 N N . ASP A 1 143 ? -19.759 1.619 20.154 1.00 74.69 143 ASP A N 1
ATOM 1013 C CA . ASP A 1 143 ? -19.204 2.950 20.410 1.00 74.69 143 ASP A CA 1
ATOM 1014 C C . ASP A 1 143 ? -18.411 3.519 19.215 1.00 74.69 143 ASP A C 1
ATOM 1016 O O . ASP A 1 143 ? -17.821 4.590 19.328 1.00 74.69 143 ASP A O 1
ATOM 1020 N N . GLY A 1 144 ? -18.378 2.812 18.081 1.00 71.06 144 GLY A N 1
ATOM 1021 C CA . GLY A 1 144 ? -17.569 3.150 16.908 1.00 71.06 144 GLY A CA 1
ATOM 1022 C C . GLY A 1 144 ? -16.105 2.708 17.011 1.00 71.06 144 GLY A C 1
ATOM 1023 O O . GLY A 1 144 ? -15.331 2.949 16.087 1.00 71.06 144 GLY A O 1
ATOM 1024 N N . GLY A 1 145 ? -15.706 2.056 18.109 1.00 79.81 145 GLY A N 1
ATOM 1025 C CA . GLY A 1 145 ? -14.348 1.559 18.308 1.00 79.81 145 GLY A CA 1
ATOM 1026 C C . GLY A 1 145 ? -14.017 0.321 17.467 1.00 79.81 145 GLY A C 1
ATOM 1027 O O . GLY A 1 145 ? -14.892 -0.428 17.033 1.00 79.81 145 GLY A O 1
ATOM 1028 N N . LEU A 1 146 ? -12.724 0.056 17.275 1.00 86.94 146 LEU A N 1
ATOM 1029 C CA . LEU A 1 146 ? -12.256 -1.137 16.563 1.00 86.94 146 LEU A CA 1
ATOM 1030 C C . LEU A 1 146 ? -12.297 -2.388 17.457 1.00 86.94 146 LEU A C 1
ATOM 1032 O O . LEU A 1 146 ? -12.030 -2.298 18.662 1.00 86.94 146 LEU A O 1
ATOM 1036 N N . PRO A 1 147 ? -12.579 -3.585 16.911 1.00 88.44 147 PRO A N 1
ATOM 1037 C CA . PRO A 1 147 ? -12.341 -4.838 17.624 1.00 88.44 147 PRO A CA 1
ATOM 1038 C C . PRO A 1 147 ? -10.839 -5.022 17.909 1.00 88.44 147 PRO A C 1
ATOM 1040 O O . PRO A 1 147 ? -10.003 -4.230 17.481 1.00 88.44 147 PRO A O 1
ATOM 1043 N N . ALA A 1 148 ? -10.477 -6.051 18.678 1.00 88.31 148 ALA A N 1
ATOM 1044 C CA . ALA A 1 148 ? -9.065 -6.392 18.838 1.00 88.31 148 ALA A CA 1
ATOM 1045 C C . ALA A 1 148 ? -8.487 -6.812 17.476 1.00 88.31 148 ALA A C 1
ATOM 1047 O O . ALA A 1 148 ? -8.940 -7.804 16.898 1.00 88.31 148 ALA A O 1
ATOM 1048 N N . ILE A 1 149 ? -7.517 -6.043 16.977 1.00 91.06 149 ILE A N 1
ATOM 1049 C CA . ILE A 1 149 ? -6.854 -6.313 15.703 1.00 91.06 149 ILE A CA 1
ATOM 1050 C C . ILE A 1 149 ? -5.714 -7.299 15.942 1.00 91.06 149 ILE A C 1
ATOM 1052 O O . ILE A 1 149 ? -4.926 -7.151 16.871 1.00 91.06 149 ILE A O 1
ATOM 1056 N N . THR A 1 150 ? -5.673 -8.334 15.116 1.00 91.81 150 THR A N 1
ATOM 1057 C CA . THR A 1 150 ? -4.735 -9.462 15.211 1.00 91.81 150 THR A CA 1
ATOM 1058 C C . THR A 1 150 ? -3.802 -9.552 14.014 1.00 91.81 150 THR A C 1
ATOM 1060 O O . THR A 1 150 ? -2.807 -10.266 14.066 1.00 91.81 150 THR A O 1
ATOM 1063 N N . GLY A 1 151 ? -4.097 -8.812 12.948 1.00 91.62 151 GLY A N 1
ATOM 1064 C CA . GLY A 1 151 ? -3.243 -8.744 11.779 1.00 91.62 151 GLY A CA 1
ATOM 1065 C C . GLY A 1 151 ? -3.868 -7.965 10.637 1.00 91.62 151 GLY A C 1
ATOM 1066 O O . GLY A 1 151 ? -4.933 -7.362 10.775 1.00 91.62 151 GLY A O 1
ATOM 1067 N N . ILE A 1 152 ? -3.173 -7.999 9.510 1.00 93.31 152 ILE A N 1
ATOM 1068 C CA . ILE A 1 152 ? -3.529 -7.346 8.257 1.00 93.31 152 ILE A CA 1
ATOM 1069 C C . ILE A 1 152 ? -3.277 -8.341 7.131 1.00 93.31 152 ILE A C 1
ATOM 1071 O O . ILE A 1 152 ? -2.232 -8.995 7.106 1.00 93.31 152 ILE A O 1
ATOM 1075 N N . ALA A 1 153 ? -4.220 -8.417 6.199 1.00 94.25 153 ALA A N 1
ATOM 1076 C CA . ALA A 1 153 ? -4.048 -9.084 4.916 1.00 94.25 153 ALA A CA 1
ATOM 1077 C C . ALA A 1 153 ? -4.434 -8.102 3.811 1.00 94.25 153 ALA A C 1
ATOM 1079 O O . ALA A 1 153 ? -5.533 -7.548 3.833 1.00 94.25 153 ALA A O 1
ATOM 1080 N N . ALA A 1 154 ? -3.523 -7.854 2.877 1.00 95.06 154 ALA A N 1
ATOM 1081 C CA . ALA A 1 154 ? -3.689 -6.811 1.878 1.00 95.06 154 ALA A CA 1
ATOM 1082 C C . ALA A 1 154 ? -2.907 -7.109 0.592 1.00 95.06 154 ALA A C 1
ATOM 1084 O O . ALA A 1 154 ? -2.094 -8.030 0.536 1.00 95.06 154 ALA A O 1
ATOM 1085 N N . THR A 1 155 ? -3.156 -6.313 -0.439 1.00 94.38 155 THR A N 1
ATOM 1086 C CA . THR A 1 155 ? -2.410 -6.269 -1.695 1.00 94.38 155 THR A CA 1
ATOM 1087 C C . THR A 1 155 ? -1.915 -4.846 -1.909 1.00 94.38 155 THR A C 1
ATOM 1089 O O . THR A 1 155 ? -2.691 -3.898 -1.803 1.00 94.38 155 THR A O 1
ATOM 1092 N N . LEU A 1 156 ? -0.626 -4.699 -2.197 1.00 92.12 156 LEU A N 1
ATOM 1093 C CA . LEU A 1 156 ? -0.018 -3.452 -2.655 1.00 92.12 156 LEU A CA 1
ATOM 1094 C C . LEU A 1 156 ? 0.203 -3.557 -4.163 1.00 92.12 156 LEU A C 1
ATOM 1096 O O . LEU A 1 156 ? 0.725 -4.569 -4.631 1.00 92.12 156 LEU A O 1
ATOM 1100 N N . ILE A 1 157 ? -0.181 -2.528 -4.907 1.00 91.88 157 ILE A N 1
ATOM 1101 C CA . ILE A 1 157 ? 0.124 -2.408 -6.330 1.00 91.88 157 ILE A CA 1
ATOM 1102 C C . ILE A 1 157 ? 0.782 -1.055 -6.570 1.00 91.88 157 ILE A C 1
ATOM 1104 O O . ILE A 1 157 ? 0.146 -0.025 -6.346 1.00 91.88 157 ILE A O 1
ATOM 1108 N N . ASP A 1 158 ? 2.020 -1.075 -7.051 1.00 89.81 158 ASP A N 1
ATOM 1109 C CA . ASP A 1 158 ? 2.722 0.114 -7.536 1.00 89.81 158 ASP A CA 1
ATOM 1110 C C . ASP A 1 158 ? 2.430 0.246 -9.036 1.00 89.81 158 ASP A C 1
ATOM 1112 O O . ASP A 1 158 ? 2.652 -0.694 -9.809 1.00 89.81 158 ASP A O 1
ATOM 1116 N N . HIS A 1 159 ? 1.885 1.385 -9.457 1.00 88.75 159 HIS A N 1
ATOM 1117 C CA . HIS A 1 159 ? 1.479 1.643 -10.839 1.00 88.75 159 HIS A CA 1
ATOM 1118 C C . HIS A 1 159 ? 2.496 2.552 -11.512 1.00 88.75 159 HIS A C 1
ATOM 1120 O O . HIS A 1 159 ? 2.589 3.739 -11.201 1.00 88.75 159 HIS A O 1
ATOM 1126 N N . LEU A 1 160 ? 3.234 2.002 -12.476 1.00 88.38 160 LEU A N 1
ATOM 1127 C CA . LEU A 1 160 ? 4.317 2.706 -13.148 1.00 88.38 160 LEU A CA 1
ATOM 1128 C C . LEU A 1 160 ? 3.876 3.203 -14.523 1.00 88.38 160 LEU A C 1
ATOM 1130 O O . LEU A 1 160 ? 3.442 2.444 -15.392 1.00 88.38 160 LEU A O 1
ATOM 1134 N N . THR A 1 161 ? 4.050 4.502 -14.740 1.00 87.75 161 THR A N 1
ATOM 1135 C CA . THR A 1 161 ? 3.786 5.188 -16.011 1.00 87.75 161 THR A CA 1
ATOM 1136 C C . THR A 1 161 ? 4.971 6.074 -16.386 1.00 87.75 161 THR A C 1
ATOM 1138 O O . THR A 1 161 ? 5.840 6.343 -15.560 1.00 87.75 161 THR A O 1
ATOM 1141 N N . LEU A 1 162 ? 5.048 6.530 -17.636 1.00 86.94 162 LEU A N 1
ATOM 1142 C CA . LEU A 1 162 ? 6.069 7.507 -18.018 1.00 86.94 162 LEU A CA 1
ATOM 1143 C C . LEU A 1 162 ? 5.707 8.898 -17.514 1.00 86.94 162 LEU A C 1
ATOM 1145 O O . LEU A 1 162 ? 4.565 9.321 -17.684 1.00 86.94 162 LEU A O 1
ATOM 1149 N N . ALA A 1 163 ? 6.692 9.620 -16.971 1.00 81.81 163 ALA A N 1
ATOM 1150 C CA . ALA A 1 163 ? 6.474 10.944 -16.387 1.00 81.81 163 ALA A CA 1
ATOM 1151 C C . ALA A 1 163 ? 5.845 11.957 -17.365 1.00 81.81 163 ALA A C 1
ATOM 1153 O O . ALA A 1 163 ? 5.031 12.784 -16.960 1.00 81.81 163 ALA A O 1
ATOM 1154 N N . ASP A 1 164 ? 6.141 11.829 -18.663 1.00 75.44 164 ASP A N 1
ATOM 1155 C CA . ASP A 1 164 ? 5.609 12.700 -19.721 1.00 75.44 164 ASP A CA 1
ATOM 1156 C C . ASP A 1 164 ? 4.399 12.098 -20.470 1.00 75.44 164 ASP A C 1
ATOM 1158 O O . ASP A 1 164 ? 3.986 12.610 -21.512 1.00 75.44 164 ASP A O 1
ATOM 1162 N N . GLY A 1 165 ? 3.839 10.976 -19.998 1.00 63.78 165 GLY A N 1
ATOM 1163 C CA . GLY A 1 165 ? 2.663 10.324 -20.596 1.00 63.78 165 GLY A CA 1
ATOM 1164 C C . GLY A 1 165 ? 2.874 9.712 -21.992 1.00 63.78 165 GLY A C 1
ATOM 1165 O O . GLY A 1 165 ? 1.910 9.295 -22.634 1.00 63.78 165 GLY A O 1
ATOM 1166 N N . GLY A 1 166 ? 4.115 9.665 -22.488 1.00 61.03 166 GLY A N 1
ATOM 1167 C CA . GLY A 1 166 ? 4.468 9.012 -23.753 1.00 61.03 166 GLY A CA 1
ATOM 1168 C C . GLY A 1 166 ? 4.464 7.480 -23.664 1.00 61.03 166 GLY A C 1
ATOM 1169 O O . GLY A 1 166 ? 4.397 6.917 -22.579 1.00 61.03 166 GLY A O 1
ATOM 1170 N N . ALA A 1 167 ? 4.579 6.799 -24.809 1.00 57.31 167 ALA A N 1
ATOM 1171 C CA . ALA A 1 167 ? 4.944 5.381 -24.887 1.00 57.31 167 ALA A CA 1
ATOM 1172 C C . ALA A 1 167 ? 6.441 5.299 -25.223 1.00 57.31 167 ALA A C 1
ATOM 1174 O O . ALA A 1 167 ? 6.859 5.581 -26.346 1.00 57.31 167 ALA A O 1
ATOM 1175 N N . GLY A 1 168 ? 7.270 5.004 -24.229 1.00 55.31 168 GLY A N 1
ATOM 1176 C CA . GLY A 1 168 ? 8.721 5.058 -24.356 1.00 55.31 168 GLY A CA 1
ATOM 1177 C C . GLY A 1 168 ? 9.248 3.774 -24.961 1.00 55.31 168 GLY A C 1
ATOM 1178 O O . GLY A 1 168 ? 9.580 2.843 -24.242 1.00 55.31 168 GLY A O 1
ATOM 1179 N N . THR A 1 169 ? 9.418 3.741 -26.280 1.00 57.94 169 THR A N 1
ATOM 1180 C CA . THR A 1 169 ? 10.144 2.651 -26.958 1.00 57.94 169 THR A CA 1
ATOM 1181 C C . THR A 1 169 ? 11.652 2.650 -26.649 1.00 57.94 169 THR A C 1
ATOM 1183 O O . THR A 1 169 ? 12.388 1.860 -27.229 1.00 57.94 169 THR A O 1
ATOM 1186 N N . GLN A 1 170 ? 12.124 3.571 -25.796 1.00 69.88 170 GLN A N 1
ATOM 1187 C CA . GLN A 1 170 ? 13.514 3.710 -25.341 1.00 69.88 170 GLN A CA 1
ATOM 1188 C C . GLN A 1 170 ? 13.724 3.260 -23.888 1.00 69.88 170 GLN A C 1
ATOM 1190 O O . GLN A 1 170 ? 14.859 3.242 -23.422 1.00 69.88 170 GLN A O 1
ATOM 1195 N N . CYS A 1 171 ? 12.656 2.917 -23.167 1.00 78.38 171 CYS A N 1
ATOM 1196 C CA . CYS A 1 171 ? 12.766 2.458 -21.789 1.00 78.38 171 CYS A CA 1
ATOM 1197 C C . CYS A 1 171 ? 13.057 0.959 -21.770 1.00 78.38 171 CYS A C 1
ATOM 1199 O O . CYS A 1 171 ? 12.535 0.210 -22.595 1.00 78.38 171 CYS A O 1
ATOM 1201 N N . HIS A 1 172 ? 13.858 0.500 -20.806 1.00 84.25 172 HIS A N 1
ATOM 1202 C CA . HIS A 1 172 ? 14.128 -0.936 -20.660 1.00 84.25 172 HIS A CA 1
ATOM 1203 C C . HIS A 1 172 ? 12.878 -1.720 -20.235 1.00 84.25 172 HIS A C 1
ATOM 1205 O O . HIS A 1 172 ? 12.868 -2.942 -20.343 1.00 84.25 172 HIS A O 1
ATOM 1211 N N . CYS A 1 173 ? 11.814 -1.045 -19.800 1.00 84.06 173 CYS A N 1
ATOM 1212 C CA . CYS A 1 173 ? 10.547 -1.660 -19.427 1.00 84.06 173 CYS A CA 1
ATOM 1213 C C . CYS A 1 173 ? 9.431 -1.296 -20.403 1.00 84.06 173 CYS A C 1
ATOM 1215 O O . CYS A 1 173 ? 9.354 -0.159 -20.877 1.00 84.06 173 CYS A O 1
ATOM 1217 N N . ALA A 1 174 ? 8.509 -2.234 -20.614 1.00 81.88 174 ALA A N 1
ATOM 1218 C CA . ALA A 1 174 ? 7.220 -1.929 -21.215 1.00 81.88 174 ALA A CA 1
ATOM 1219 C C . ALA A 1 174 ? 6.356 -1.179 -20.187 1.00 81.88 174 ALA A C 1
ATOM 1221 O O . ALA A 1 174 ? 5.988 -1.742 -19.162 1.00 81.88 174 ALA A O 1
ATOM 1222 N N . LEU A 1 175 ? 6.072 0.097 -20.454 1.00 84.31 175 LEU A N 1
ATOM 1223 C CA . LEU A 1 175 ? 5.236 0.966 -19.621 1.00 84.31 175 LEU A CA 1
ATOM 1224 C C . LEU A 1 175 ? 3.983 1.390 -20.416 1.00 84.31 175 LEU A C 1
ATOM 1226 O O . LEU A 1 175 ? 4.097 1.613 -21.627 1.00 84.31 175 LEU A O 1
ATOM 1230 N N . PRO A 1 176 ? 2.807 1.553 -19.778 1.00 86.94 176 PRO A N 1
ATOM 1231 C CA . PRO A 1 176 ? 2.549 1.396 -18.345 1.00 86.94 176 PRO A CA 1
ATOM 1232 C C . PRO A 1 176 ? 2.532 -0.072 -17.895 1.00 86.94 176 PRO A C 1
ATOM 1234 O O . PRO A 1 176 ? 2.230 -0.962 -18.688 1.00 86.94 176 PRO A O 1
ATOM 1237 N N . CYS A 1 177 ? 2.848 -0.309 -16.625 1.00 87.38 177 CYS A N 1
ATOM 1238 C CA . CYS A 1 177 ? 2.854 -1.637 -16.005 1.00 87.38 177 CYS A CA 1
ATOM 1239 C C . CYS A 1 177 ? 2.657 -1.527 -14.486 1.00 87.38 177 CYS A C 1
ATOM 1241 O O . CYS A 1 177 ? 2.640 -0.418 -13.942 1.00 87.38 177 CYS A O 1
ATOM 1243 N N . SER A 1 178 ? 2.542 -2.667 -13.799 1.00 90.00 178 SER A N 1
ATOM 1244 C CA . SER A 1 178 ? 2.380 -2.700 -12.342 1.00 90.00 178 SER A CA 1
ATOM 1245 C C . SER A 1 178 ? 3.354 -3.652 -11.644 1.00 90.00 178 SER A C 1
ATOM 1247 O O . SER A 1 178 ? 3.784 -4.655 -12.212 1.00 90.00 178 SER A O 1
ATOM 1249 N N . LEU A 1 179 ? 3.674 -3.355 -10.383 1.00 90.06 179 LEU A N 1
ATOM 1250 C CA . LEU A 1 179 ? 4.299 -4.291 -9.443 1.00 90.06 179 LEU A CA 1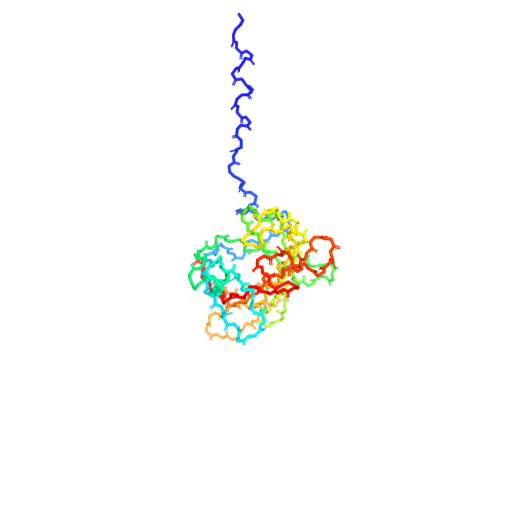
ATOM 1251 C C . LEU A 1 179 ? 3.253 -4.682 -8.407 1.00 90.06 179 LEU A C 1
ATOM 1253 O O . LEU A 1 179 ? 2.729 -3.805 -7.727 1.00 90.06 179 LEU A O 1
ATOM 1257 N N . SER A 1 180 ? 2.937 -5.969 -8.276 1.00 92.12 180 SER A N 1
ATOM 1258 C CA . SER A 1 180 ? 1.950 -6.443 -7.302 1.00 92.12 180 SER A CA 1
ATOM 1259 C C . SER A 1 180 ? 2.622 -7.214 -6.174 1.00 92.12 180 SER A C 1
ATOM 1261 O O . SER A 1 180 ? 3.478 -8.063 -6.417 1.00 92.12 180 SER A O 1
ATOM 1263 N N . TYR A 1 181 ? 2.199 -6.949 -4.940 1.00 92.12 181 TYR A N 1
ATOM 1264 C CA . TYR A 1 181 ? 2.685 -7.630 -3.748 1.00 92.12 181 TYR A CA 1
ATOM 1265 C C . TYR A 1 181 ? 1.530 -8.076 -2.856 1.00 92.12 181 TYR A C 1
ATOM 1267 O O . TYR A 1 181 ? 0.646 -7.285 -2.522 1.00 92.12 181 TYR A O 1
ATOM 1275 N N . SER A 1 182 ? 1.583 -9.324 -2.397 1.00 92.81 182 SER A N 1
ATOM 1276 C CA . SER A 1 182 ? 0.802 -9.789 -1.254 1.00 92.81 182 SER A CA 1
ATOM 1277 C C . SER A 1 182 ? 1.426 -9.265 0.034 1.00 92.81 182 SER A C 1
ATOM 1279 O O . SER A 1 182 ? 2.638 -9.371 0.239 1.00 92.81 182 SER A O 1
ATOM 1281 N N . ILE A 1 183 ? 0.587 -8.722 0.912 1.00 93.38 183 ILE A N 1
ATOM 1282 C CA . ILE A 1 183 ? 0.992 -8.067 2.150 1.00 93.38 183 ILE A CA 1
ATOM 1283 C C . ILE A 1 183 ? 0.344 -8.771 3.335 1.00 93.38 183 ILE A C 1
ATOM 1285 O O . ILE A 1 183 ? -0.879 -8.907 3.405 1.00 93.38 183 ILE A O 1
ATOM 1289 N N . ALA A 1 184 ? 1.167 -9.177 4.297 1.00 92.56 184 ALA A N 1
ATOM 1290 C CA . ALA A 1 184 ? 0.704 -9.731 5.562 1.00 92.56 184 ALA A CA 1
ATOM 1291 C C . ALA A 1 184 ? 1.493 -9.140 6.730 1.00 92.56 184 ALA A C 1
ATOM 1293 O O . ALA A 1 184 ? 2.723 -9.043 6.684 1.00 92.56 184 ALA A O 1
ATOM 1294 N N . GLY A 1 185 ? 0.788 -8.774 7.797 1.00 88.56 185 GLY A N 1
ATOM 1295 C CA . GLY A 1 185 ? 1.402 -8.209 8.994 1.00 88.56 185 GLY A CA 1
ATOM 1296 C C . GLY A 1 185 ? 0.646 -8.570 10.261 1.00 88.56 185 GLY A C 1
ATOM 1297 O O . GLY A 1 185 ? -0.559 -8.817 10.230 1.00 88.56 185 GLY A O 1
ATOM 1298 N N . ALA A 1 186 ? 1.367 -8.578 11.374 1.00 84.88 186 ALA A N 1
ATOM 1299 C CA . ALA A 1 186 ? 0.820 -8.708 12.718 1.00 84.88 186 ALA A CA 1
ATOM 1300 C C . ALA A 1 186 ? 1.384 -7.581 13.608 1.00 84.88 186 ALA A C 1
ATOM 1302 O O . ALA A 1 186 ? 2.468 -7.075 13.284 1.00 84.88 186 ALA A O 1
ATOM 1303 N N . PRO A 1 187 ? 0.645 -7.171 14.658 1.00 74.25 187 PRO A N 1
ATOM 1304 C CA . PRO A 1 187 ? 1.141 -6.245 15.676 1.00 74.25 187 PRO A CA 1
ATOM 1305 C C . PRO A 1 187 ? 2.348 -6.791 16.450 1.00 74.25 187 PRO A C 1
ATOM 1307 O O . PRO A 1 187 ? 2.454 -8.034 16.586 1.00 74.25 187 PRO A O 1
#

Solvent-accessible surface area (backbone atoms only — not comparable to full-atom values): 10310 Å² total; per-residue (Å²): 142,72,74,79,70,66,73,73,66,75,74,68,71,73,77,70,59,75,25,77,56,61,58,89,84,40,43,78,73,42,56,31,53,34,39,34,30,41,49,87,52,98,81,56,50,31,36,31,55,43,97,89,77,48,75,43,72,66,53,44,66,74,63,49,72,42,64,33,26,37,21,39,31,72,35,97,87,70,48,50,19,37,30,45,22,36,58,96,69,61,75,72,33,58,21,63,50,42,72,63,31,33,40,55,33,61,52,76,76,42,78,46,77,64,47,91,30,76,38,52,28,27,36,33,39,40,41,40,36,32,49,34,32,68,103,50,82,39,49,66,39,98,88,69,42,77,56,69,74,58,29,38,46,35,38,39,34,41,40,38,33,42,66,85,72,60,77,58,91,82,34,37,27,67,57,69,26,32,37,37,26,44,31,43,28,42,105

Mean predicted aligned error: 9.74 Å

Radius of gyration: 20.13 Å; Cα contacts (8 Å, |Δi|>4): 430; chains: 1; bounding box: 55×49×48 Å

Sequence (187 aa):
MPILLLLLLLLAACPDESGRQCPPNTSLVGEYTLNRAANHDGGNECIATLDAGGTQPLAMDDAGVLGSTFCVGAAADGGPQLQLLVPGKGGARKSDLLPDGGFHFVSDTVTAQGTACVCDVTDYETFDGYLLSGSGPFALRPDGGLPAITGIAATLIDHLTLADGGAGTQCHCALPCSLSYSIAGAP

pLDDT: mean 80.68, std 14.07, range [38.66, 95.69]